Protein AF-A0AAJ2L548-F1 (afdb_monomer_lite)

Secondary structure (DSSP, 8-state):
-----------------------PPPS--TTS-HHHHHHHHSSSPSPPSS-BB-B-SS-EEEEE--SSS-PPPHHHHHHHHHHHHHHHHHHHTSHHHHS-BTEEEEEEEEEEEEEPTT--EEEEEEEEEEEEE--TT-TT-EEETTEEE-SS---EEEEEEESTHHHHHHS-EEEEEEETTEEEEEETTEEEEEE-SSPPP--TTSTTS--HHHHHHHHTT--TTTSTT--S---EEEEEE--HHHHHHHHTT-S-TTSHHHHHHHHHHHS-HHHHHHHHHT--

Foldseek 3Di:
DDDDDDDDPPPPPPPPDPPPPQQFFQDDDPQALPLLCVQQVPDQPDADPAFQAAEDPAAAEAEDFDPDPPGDDPQLSVLLRVLLVLVVVNLCSGSLNVRQGQKYKHWHKYWYFDQAPVRDTDIKIKIKIFIFGDDPPDPQWDDDPSHIDRPPGGGKMKIKMFLCLCCLAPFPKDFPQDDLQFTWIDGQLKTKTKHWQDYDDADPPDPCSDNSNVVSVLSSLAPLRRDPPDDDTRIMMIIIDDPNVQSVCSSVSNHDCSGRSNSSSNSVSRGNVVVSSVVSSVRD

Structure (mmCIF, N/CA/C/O backbone):
data_AF-A0AAJ2L548-F1
#
_entry.id   AF-A0AAJ2L548-F1
#
loop_
_atom_site.group_PDB
_atom_site.id
_atom_site.type_symbol
_atom_site.label_atom_id
_atom_site.label_alt_id
_atom_site.label_comp_id
_atom_site.label_asym_id
_atom_site.label_entity_id
_atom_site.label_seq_id
_atom_site.pdbx_PDB_ins_code
_atom_site.Cartn_x
_atom_site.Cartn_y
_atom_site.Cartn_z
_atom_site.occupancy
_atom_site.B_iso_or_equiv
_atom_site.auth_seq_id
_atom_site.auth_comp_id
_atom_site.auth_asym_id
_atom_site.auth_atom_id
_atom_site.pdbx_PDB_model_num
ATOM 1 N N . MET A 1 1 ? -24.433 -65.122 -19.887 1.00 34.00 1 MET A N 1
ATOM 2 C CA . MET A 1 1 ? -23.065 -64.654 -19.545 1.00 34.00 1 MET A CA 1
ATOM 3 C C . MET A 1 1 ? -22.713 -63.525 -20.496 1.00 34.00 1 MET A C 1
ATOM 5 O O . MET A 1 1 ? -22.959 -63.714 -21.671 1.00 34.00 1 MET A O 1
ATOM 9 N N . LYS A 1 2 ? -22.145 -62.374 -20.151 1.00 35.31 2 LYS A N 1
ATOM 10 C CA . LYS A 1 2 ? -21.770 -61.663 -18.917 1.00 35.31 2 LYS A CA 1
ATOM 11 C C . LYS A 1 2 ? -21.484 -60.213 -19.406 1.00 35.31 2 LYS A C 1
ATOM 13 O O . LYS A 1 2 ? -21.071 -60.053 -20.549 1.00 35.31 2 LYS A O 1
ATOM 18 N N . TYR A 1 3 ? -21.735 -59.212 -18.560 1.00 33.06 3 TYR A N 1
ATOM 19 C CA . TYR A 1 3 ? -21.373 -57.777 -18.643 1.00 33.06 3 TYR A CA 1
ATOM 20 C C . TYR A 1 3 ? -20.077 -57.460 -19.430 1.00 33.06 3 TYR A C 1
ATOM 22 O O . TYR A 1 3 ? -19.150 -58.260 -19.420 1.00 33.06 3 TYR A O 1
ATOM 30 N N . SER A 1 4 ? -19.905 -56.307 -20.091 1.00 36.34 4 SER A N 1
ATOM 31 C CA . SER A 1 4 ? -19.884 -54.941 -19.524 1.00 36.34 4 SER A CA 1
ATOM 32 C C . SER A 1 4 ? -19.772 -53.937 -20.701 1.00 36.34 4 SER A C 1
ATOM 34 O O . SER A 1 4 ? -18.934 -54.148 -21.570 1.00 36.34 4 SER A O 1
ATOM 36 N N . LEU A 1 5 ? -20.602 -52.908 -20.932 1.00 41.03 5 LEU A N 1
ATOM 37 C CA . LEU A 1 5 ? -21.084 -51.815 -20.071 1.00 41.03 5 LEU A CA 1
ATOM 38 C C . LEU A 1 5 ? -19.979 -50.965 -19.415 1.00 41.03 5 LEU A C 1
ATOM 40 O O . LEU A 1 5 ? -20.150 -50.516 -18.296 1.00 41.03 5 LEU A O 1
ATOM 44 N N . LEU A 1 6 ? -18.859 -50.700 -20.100 1.00 37.12 6 LEU A N 1
ATOM 45 C CA . LEU A 1 6 ? -17.920 -49.636 -19.698 1.00 37.12 6 LEU A CA 1
ATOM 46 C C . LEU A 1 6 ? -16.957 -49.280 -20.846 1.00 37.12 6 LEU A C 1
ATOM 48 O O . LEU A 1 6 ? -15.816 -49.728 -20.899 1.00 37.12 6 LEU A O 1
ATOM 52 N N . LYS A 1 7 ? -17.406 -48.441 -21.784 1.00 37.31 7 LYS A N 1
ATOM 53 C CA . LYS A 1 7 ? -16.493 -47.599 -22.570 1.00 37.31 7 LYS A CA 1
ATOM 54 C C . LYS A 1 7 ? -16.847 -46.146 -22.299 1.00 37.31 7 L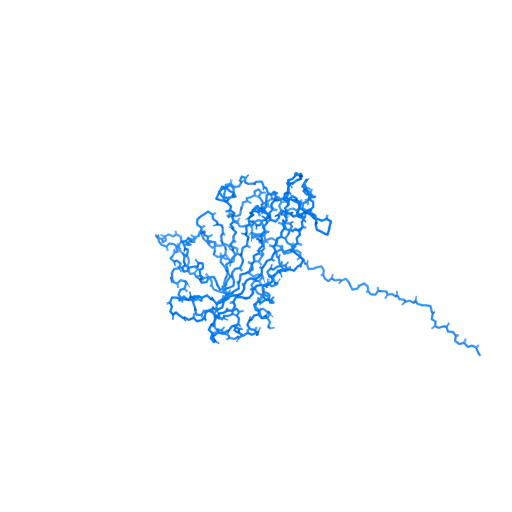YS A C 1
ATOM 56 O O . LYS A 1 7 ? -17.800 -45.608 -22.847 1.00 37.31 7 LYS A O 1
ATOM 61 N N . LEU A 1 8 ? -16.078 -45.612 -21.351 1.00 37.03 8 LEU A N 1
ATOM 62 C CA . LEU A 1 8 ? -15.873 -44.220 -20.976 1.00 37.03 8 LEU A CA 1
ATOM 63 C C . LEU A 1 8 ? -16.357 -43.218 -22.036 1.00 37.03 8 LEU A C 1
ATOM 65 O O . LEU A 1 8 ? -15.607 -42.830 -22.927 1.00 37.03 8 LEU A O 1
ATOM 69 N N . ALA A 1 9 ? -17.570 -42.711 -21.852 1.00 36.72 9 ALA A N 1
ATOM 70 C CA . ALA A 1 9 ? -17.876 -41.331 -22.187 1.00 36.72 9 ALA A CA 1
ATOM 71 C C . ALA A 1 9 ? -17.545 -40.484 -20.948 1.00 36.72 9 ALA A C 1
ATOM 73 O O . ALA A 1 9 ? -18.433 -40.001 -20.252 1.00 36.72 9 ALA A O 1
ATOM 74 N N . MET A 1 10 ? -16.253 -40.345 -20.626 1.00 34.72 10 MET A N 1
ATOM 75 C CA . MET A 1 10 ? -15.808 -39.228 -19.792 1.00 34.72 10 MET A CA 1
ATOM 76 C C . MET A 1 10 ? -15.811 -37.986 -20.682 1.00 34.72 10 MET A C 1
ATOM 78 O O . MET A 1 10 ? -14.777 -37.560 -21.191 1.00 34.72 10 MET A O 1
ATOM 82 N N . LEU A 1 11 ? -17.006 -37.428 -20.898 1.00 36.84 11 LEU A N 1
ATOM 83 C CA . LEU A 1 11 ? -17.135 -36.011 -21.203 1.00 36.84 11 LEU A CA 1
ATOM 84 C C . LEU A 1 11 ? -16.616 -35.284 -19.962 1.00 36.84 11 LEU A C 1
ATOM 86 O O . LEU A 1 11 ? -17.319 -35.140 -18.962 1.00 36.84 11 LEU A O 1
ATOM 90 N N . GLY A 1 12 ? -15.341 -34.907 -20.006 1.00 33.44 12 GLY A N 1
ATOM 91 C CA . GLY A 1 12 ? -14.780 -33.972 -19.054 1.00 33.44 12 GLY A CA 1
ATOM 92 C C . GLY A 1 12 ? -15.595 -32.693 -19.137 1.00 33.44 12 GLY A C 1
ATOM 93 O O . GLY A 1 12 ? -15.522 -31.973 -20.133 1.00 33.44 12 GLY A O 1
ATOM 94 N N . LEU A 1 13 ? -16.381 -32.420 -18.094 1.00 33.28 13 LEU A N 1
ATOM 95 C CA . LEU A 1 13 ? -16.747 -31.057 -17.762 1.00 33.28 13 LEU A CA 1
ATOM 96 C C . LEU A 1 13 ? -15.430 -30.305 -17.578 1.00 33.28 13 LEU A C 1
ATOM 98 O O . LEU A 1 13 ? -14.808 -30.357 -16.517 1.00 33.28 13 LEU A O 1
ATOM 102 N N . PHE A 1 14 ? -14.992 -29.613 -18.626 1.00 34.78 14 PHE A N 1
ATOM 103 C CA . PHE A 1 14 ? -14.146 -28.454 -18.450 1.00 34.78 14 PHE A CA 1
ATOM 104 C C . PHE A 1 14 ? -14.981 -27.470 -17.637 1.00 34.78 14 PHE A C 1
ATOM 106 O O . PHE A 1 14 ? -15.810 -26.738 -18.172 1.00 34.78 14 PHE A O 1
ATOM 113 N N . MET A 1 15 ? -14.798 -27.511 -16.317 1.00 30.97 15 MET A N 1
ATOM 114 C CA . MET A 1 15 ? -15.024 -26.364 -15.455 1.00 30.97 15 MET A CA 1
ATOM 115 C C . MET A 1 15 ? -14.157 -25.251 -16.040 1.00 30.97 15 MET A C 1
ATOM 117 O O . MET A 1 15 ? -12.970 -25.147 -15.736 1.00 30.97 15 MET A O 1
ATOM 121 N N . THR A 1 16 ? -14.718 -24.470 -16.959 1.00 33.12 16 THR A N 1
ATOM 122 C CA . THR A 1 16 ? -14.165 -23.172 -17.306 1.00 33.12 16 THR A CA 1
ATOM 123 C C . THR A 1 16 ? -14.195 -22.395 -16.005 1.00 33.12 16 THR A C 1
ATOM 125 O O . THR A 1 16 ? -15.266 -22.006 -15.535 1.00 33.12 16 THR A O 1
ATOM 128 N N . THR A 1 17 ? -13.034 -22.246 -15.372 1.00 31.83 17 THR A N 1
ATOM 129 C CA . THR A 1 17 ? -12.861 -21.240 -14.335 1.00 31.83 17 THR A CA 1
ATOM 130 C C . THR A 1 17 ? -13.448 -19.948 -14.895 1.00 31.83 17 THR A C 1
ATOM 132 O O . THR A 1 17 ? -13.132 -19.603 -16.041 1.00 31.83 17 THR A O 1
ATOM 135 N N . PRO A 1 18 ? -14.353 -19.259 -14.177 1.00 31.22 18 PRO A N 1
ATOM 136 C CA . PRO A 1 18 ? -14.790 -17.956 -14.633 1.00 31.22 18 PRO A CA 1
ATOM 137 C C . PRO A 1 18 ? -13.520 -17.132 -14.810 1.00 31.22 18 PRO A C 1
ATOM 139 O O . PRO A 1 18 ? -12.737 -16.980 -13.870 1.00 31.22 18 PRO A O 1
ATOM 142 N N . ALA A 1 19 ? -13.267 -16.694 -16.043 1.00 30.08 19 ALA A N 1
ATOM 143 C CA . ALA A 1 19 ? -12.235 -15.721 -16.315 1.00 30.08 19 ALA A CA 1
ATOM 144 C C . ALA A 1 19 ? -12.623 -14.497 -15.493 1.00 30.08 19 ALA A C 1
ATOM 146 O O . ALA A 1 19 ? -13.551 -13.777 -15.854 1.00 30.08 19 ALA A O 1
ATOM 147 N N . ILE A 1 20 ? -11.987 -14.329 -14.332 1.00 33.66 20 ILE A N 1
ATOM 148 C CA . ILE A 1 20 ? -12.119 -13.113 -13.547 1.00 33.66 20 ILE A CA 1
ATOM 149 C C . ILE A 1 20 ? -11.617 -12.023 -14.493 1.00 33.66 20 ILE A C 1
ATOM 151 O O . ILE A 1 20 ? -10.443 -12.088 -14.888 1.00 33.66 20 ILE A O 1
ATOM 155 N N . PRO A 1 21 ? -12.484 -11.100 -14.949 1.00 32.47 21 PRO A N 1
ATOM 156 C CA . PRO A 1 21 ? -12.042 -10.041 -15.833 1.00 32.47 21 PRO A CA 1
ATOM 157 C C . PRO A 1 21 ? -10.873 -9.336 -15.148 1.00 32.47 21 PRO A C 1
ATOM 159 O O . PRO A 1 21 ? -10.891 -9.128 -13.931 1.00 32.47 21 PRO A O 1
ATOM 162 N N . ALA A 1 22 ? -9.825 -9.023 -15.914 1.00 36.81 22 ALA A N 1
ATOM 163 C CA . ALA A 1 22 ? -8.818 -8.088 -15.436 1.00 36.81 22 ALA A CA 1
ATOM 164 C C . ALA A 1 22 ? -9.568 -6.868 -14.890 1.00 36.81 22 ALA A C 1
ATOM 166 O O . ALA A 1 22 ? -10.523 -6.425 -15.534 1.00 36.81 22 ALA A O 1
ATOM 167 N N . ALA A 1 23 ? -9.193 -6.395 -13.698 1.00 38.88 23 ALA A N 1
ATOM 168 C CA . ALA A 1 23 ? -9.767 -5.177 -13.145 1.00 38.88 23 ALA A CA 1
ATOM 169 C C . ALA A 1 23 ? -9.718 -4.115 -14.251 1.00 38.88 23 ALA A C 1
ATOM 171 O O . ALA A 1 23 ? -8.641 -3.819 -14.772 1.00 38.88 23 ALA A O 1
ATOM 172 N N . LEU A 1 24 ? -10.892 -3.664 -14.700 1.00 38.19 24 LEU A N 1
ATOM 173 C CA . LEU A 1 24 ? -10.996 -2.583 -15.669 1.00 38.19 24 LEU A CA 1
ATOM 174 C C . LEU A 1 24 ? -10.229 -1.408 -15.066 1.00 38.19 24 LEU A C 1
ATOM 176 O O . LEU A 1 24 ? -10.519 -1.015 -13.938 1.00 38.19 24 LEU A O 1
ATOM 180 N N . ALA A 1 25 ? -9.218 -0.911 -15.782 1.00 40.72 25 ALA A N 1
ATOM 181 C CA . ALA A 1 25 ? -8.466 0.256 -15.348 1.00 40.72 25 ALA A CA 1
ATOM 182 C C . ALA A 1 25 ? -9.460 1.377 -15.015 1.00 40.72 25 ALA A C 1
ATOM 184 O O . ALA A 1 25 ? -10.364 1.655 -15.812 1.00 40.72 25 ALA A O 1
ATOM 185 N N . ALA A 1 26 ? -9.315 1.979 -13.834 1.00 47.56 26 ALA A N 1
ATOM 186 C CA . ALA A 1 26 ? -10.154 3.092 -13.415 1.00 47.56 26 ALA A CA 1
ATOM 187 C C . ALA A 1 26 ? -10.160 4.191 -14.505 1.00 47.56 26 ALA A C 1
ATOM 189 O O . ALA A 1 26 ? -9.119 4.433 -15.131 1.00 47.56 26 ALA A O 1
ATOM 190 N N . PRO A 1 27 ? -11.303 4.852 -14.779 1.00 47.00 27 PRO A N 1
ATOM 191 C CA . PRO A 1 27 ? -11.349 5.955 -15.733 1.00 47.00 27 PRO A CA 1
ATOM 192 C C . PRO A 1 27 ? -10.307 7.027 -15.369 1.00 47.00 27 PRO A C 1
ATOM 194 O O . PRO A 1 27 ? -10.140 7.363 -14.199 1.00 47.00 27 PRO A O 1
ATOM 197 N N . GLY A 1 28 ? -9.595 7.515 -16.393 1.00 57.66 28 GLY A N 1
ATOM 198 C CA . GLY A 1 28 ? -8.288 8.174 -16.295 1.00 57.66 28 GLY A CA 1
ATOM 199 C C . GLY A 1 28 ? -8.108 9.142 -15.123 1.00 57.66 28 GLY A C 1
ATOM 200 O O . GLY A 1 28 ? -8.707 10.218 -15.087 1.00 57.66 28 GLY A O 1
ATOM 201 N N . ASP A 1 29 ? -7.218 8.772 -14.201 1.00 68.06 29 ASP A N 1
ATOM 202 C CA . ASP A 1 29 ? -6.691 9.675 -13.183 1.00 68.06 29 ASP A CA 1
ATOM 203 C C . ASP A 1 29 ? -5.800 10.731 -13.859 1.00 68.06 29 ASP A C 1
ATOM 205 O O . ASP A 1 29 ? -4.809 10.412 -14.517 1.00 68.06 29 ASP A O 1
ATOM 209 N N . SER A 1 30 ? -6.161 12.006 -13.707 1.00 68.50 30 SER A N 1
ATOM 210 C CA . SER A 1 30 ? -5.446 13.142 -14.301 1.00 68.50 30 SER A CA 1
ATOM 211 C C . SER A 1 30 ? -4.030 13.314 -13.749 1.00 68.50 30 SER A C 1
ATOM 213 O O . SER A 1 30 ? -3.200 13.968 -14.383 1.00 68.50 30 SER A O 1
ATOM 215 N N . ARG A 1 31 ? -3.751 12.717 -12.582 1.00 76.75 31 ARG A N 1
ATOM 216 C CA . ARG A 1 31 ? -2.440 12.711 -11.927 1.00 76.75 31 ARG A CA 1
ATOM 217 C C . ARG A 1 31 ? -1.625 11.458 -12.243 1.00 76.75 31 ARG A C 1
ATOM 219 O O . ARG A 1 31 ? -0.441 11.417 -11.895 1.00 76.75 31 ARG A O 1
ATOM 226 N N . ALA A 1 32 ? -2.217 10.455 -12.895 1.00 82.94 32 ALA A N 1
ATOM 227 C CA . ALA A 1 32 ? -1.470 9.292 -13.345 1.00 82.94 32 ALA A CA 1
ATOM 228 C C . ALA A 1 32 ? -0.508 9.690 -14.484 1.00 82.94 32 ALA A C 1
ATOM 230 O O . ALA A 1 32 ? -0.914 10.405 -15.407 1.00 82.94 32 ALA A O 1
ATOM 231 N N . PRO A 1 33 ? 0.761 9.234 -14.466 1.00 86.12 33 PRO A N 1
ATOM 232 C CA . PRO A 1 33 ? 1.701 9.537 -15.542 1.00 86.12 33 PRO A CA 1
ATOM 233 C C . PRO A 1 33 ? 1.200 8.957 -16.875 1.00 86.12 33 PRO A C 1
ATOM 235 O O . PRO A 1 33 ? 0.963 7.750 -16.985 1.00 86.12 33 PRO A O 1
ATOM 238 N N . LYS A 1 34 ? 0.990 9.810 -17.884 1.00 86.19 34 LYS A N 1
ATOM 239 C CA . LYS A 1 34 ? 0.286 9.444 -19.125 1.00 86.19 34 LYS A CA 1
ATOM 240 C C . LYS A 1 34 ? 1.029 8.370 -19.904 1.00 86.19 34 LYS A C 1
ATOM 242 O O . LYS A 1 34 ? 0.439 7.337 -20.211 1.00 86.19 34 LYS A O 1
ATOM 247 N N . LYS A 1 35 ? 2.330 8.559 -20.143 1.00 87.25 35 LYS A N 1
ATOM 248 C CA . LYS A 1 35 ? 3.188 7.587 -20.838 1.00 87.25 35 LYS A CA 1
ATOM 249 C C . LYS A 1 35 ? 3.179 6.230 -20.140 1.00 87.25 35 LYS A C 1
ATOM 251 O O . LYS A 1 35 ? 3.228 5.183 -20.787 1.00 87.25 35 LYS A O 1
ATOM 256 N N . LEU A 1 36 ? 3.133 6.243 -18.808 1.00 87.19 36 LEU A N 1
ATOM 257 C CA . LEU A 1 36 ? 3.043 5.023 -18.020 1.00 87.19 36 LEU A CA 1
ATOM 258 C C . LEU A 1 36 ? 1.698 4.324 -18.233 1.00 87.19 36 LEU A C 1
ATOM 260 O O . LEU A 1 36 ? 1.680 3.121 -18.487 1.00 87.19 36 LEU A O 1
ATOM 264 N N . MET A 1 37 ? 0.590 5.063 -18.154 1.00 86.94 37 MET A N 1
ATOM 265 C CA . MET A 1 37 ? -0.741 4.493 -18.360 1.00 86.94 37 MET A CA 1
ATOM 266 C C . MET A 1 37 ? -0.896 3.961 -19.783 1.00 86.94 37 MET A C 1
ATOM 268 O O . MET A 1 37 ? -1.342 2.835 -19.955 1.00 86.94 37 MET A O 1
ATOM 272 N N . GLU A 1 38 ? -0.444 4.694 -20.799 1.00 86.19 38 GLU A N 1
ATOM 273 C CA . GLU A 1 38 ? -0.470 4.256 -22.200 1.00 86.19 38 GLU A CA 1
ATOM 274 C C . GLU A 1 38 ? 0.293 2.941 -22.417 1.00 86.19 38 GLU A C 1
ATOM 276 O O . GLU A 1 38 ? -0.196 2.052 -23.117 1.00 86.19 38 GLU A O 1
ATOM 281 N N . ARG A 1 39 ? 1.461 2.773 -21.777 1.00 85.44 39 ARG A N 1
ATOM 282 C CA . ARG A 1 39 ? 2.253 1.535 -21.878 1.00 85.44 39 ARG A CA 1
ATOM 283 C C . ARG A 1 39 ? 1.496 0.313 -21.363 1.00 85.44 39 ARG A C 1
ATOM 285 O O . ARG A 1 39 ? 1.632 -0.762 -21.947 1.00 85.44 39 ARG A O 1
ATOM 292 N N . TRP A 1 40 ? 0.767 0.463 -20.259 1.00 84.31 40 TRP A N 1
ATOM 293 C CA . TRP A 1 40 ? 0.170 -0.659 -19.530 1.00 84.31 40 TRP A CA 1
ATOM 294 C C . TRP A 1 40 ? -1.339 -0.825 -19.769 1.00 84.31 40 TRP A C 1
ATOM 296 O O . TRP A 1 40 ? -1.879 -1.883 -19.457 1.00 84.31 40 TRP A O 1
ATOM 306 N N . ALA A 1 41 ? -2.016 0.170 -20.353 1.00 75.06 41 ALA A N 1
ATOM 307 C CA . ALA A 1 41 ? -3.444 0.125 -20.682 1.00 75.06 41 ALA A CA 1
ATOM 308 C C . ALA A 1 41 ? -3.758 -0.768 -21.897 1.00 75.06 41 ALA A C 1
ATOM 310 O O . ALA A 1 41 ? -4.840 -1.351 -21.973 1.00 75.06 41 ALA A O 1
ATOM 311 N N . ILE A 1 42 ? -2.825 -0.905 -22.846 1.00 63.75 42 ILE A N 1
ATOM 312 C CA . ILE A 1 42 ? -2.987 -1.731 -24.052 1.00 63.75 42 ILE A CA 1
ATOM 313 C C . ILE A 1 42 ? -2.684 -3.202 -23.705 1.00 63.75 42 ILE A C 1
ATOM 315 O O . ILE A 1 42 ? -1.648 -3.748 -24.074 1.00 63.75 42 ILE A O 1
ATOM 319 N N . GLY A 1 43 ? -3.578 -3.853 -22.955 1.00 61.34 43 GLY A N 1
ATOM 320 C CA . GLY A 1 43 ? -3.463 -5.277 -22.606 1.00 61.34 43 GLY A CA 1
ATOM 321 C C . GLY A 1 43 ? -2.149 -5.656 -21.901 1.00 61.34 43 GLY A C 1
ATOM 322 O O . GLY A 1 43 ? -1.517 -4.838 -21.244 1.00 61.34 43 GLY A O 1
ATOM 323 N N . THR A 1 44 ? -1.742 -6.929 -21.992 1.00 56.75 44 THR A N 1
ATOM 324 C CA . THR A 1 44 ? -0.396 -7.354 -21.567 1.00 56.75 44 THR A CA 1
ATOM 325 C C . THR A 1 44 ? 0.588 -6.956 -22.668 1.00 56.75 44 THR A C 1
ATOM 327 O O . THR A 1 44 ? 0.560 -7.591 -23.725 1.00 56.75 44 THR A O 1
ATOM 330 N N . PRO A 1 45 ? 1.432 -5.921 -22.484 1.00 61.25 45 PRO A N 1
ATOM 331 C CA . PRO A 1 45 ? 2.446 -5.612 -23.478 1.00 61.25 45 PRO A CA 1
ATOM 332 C C . PRO A 1 45 ? 3.349 -6.829 -23.704 1.00 61.25 45 PRO A C 1
ATOM 334 O O . PRO A 1 45 ? 3.548 -7.648 -22.805 1.00 61.25 45 PRO A O 1
ATOM 337 N N . GLY A 1 46 ? 3.893 -6.951 -24.920 1.00 63.06 46 GLY A N 1
ATOM 338 C CA . GLY A 1 46 ? 4.869 -7.995 -25.234 1.00 63.06 46 GLY A CA 1
ATOM 339 C C . GLY A 1 46 ? 6.035 -7.995 -24.234 1.00 63.06 46 GLY A C 1
ATOM 340 O O . GLY A 1 46 ? 6.339 -6.939 -23.663 1.00 63.06 46 GLY A O 1
ATOM 341 N N . PRO A 1 47 ? 6.673 -9.157 -24.009 1.00 65.12 47 PRO A N 1
ATOM 342 C CA . PRO A 1 47 ? 7.589 -9.331 -22.898 1.00 65.12 47 PRO A CA 1
ATOM 343 C C . PRO A 1 47 ? 8.744 -8.331 -22.933 1.00 65.12 47 PRO A C 1
ATOM 345 O O . PRO A 1 47 ? 9.324 -8.082 -23.991 1.00 65.12 47 PRO A O 1
ATOM 348 N N . GLY A 1 48 ? 9.083 -7.764 -21.772 1.00 68.44 48 GLY A N 1
ATOM 349 C CA . GLY A 1 48 ? 10.202 -6.823 -21.652 1.00 68.44 48 GLY A CA 1
ATOM 350 C C . GLY A 1 48 ? 11.542 -7.447 -22.079 1.00 68.44 48 GLY A C 1
ATOM 351 O O . GLY A 1 48 ? 11.707 -8.663 -22.077 1.00 68.44 48 GLY A O 1
ATOM 352 N N . ALA A 1 49 ? 12.546 -6.633 -22.414 1.00 76.88 49 ALA A N 1
ATOM 353 C CA . ALA A 1 49 ? 13.856 -7.143 -22.853 1.00 76.88 49 ALA A CA 1
ATOM 354 C C . ALA A 1 49 ? 14.722 -7.733 -21.713 1.00 76.88 49 ALA A C 1
ATOM 356 O O . ALA A 1 49 ? 15.758 -8.337 -21.976 1.00 76.88 49 ALA A O 1
ATOM 357 N N . GLY A 1 50 ? 14.325 -7.547 -20.450 1.00 84.44 50 GLY A N 1
ATOM 358 C CA . GLY A 1 50 ? 15.103 -7.971 -19.283 1.00 84.44 50 GLY A CA 1
ATOM 359 C C . GLY A 1 50 ? 15.012 -9.466 -18.952 1.00 84.44 50 GLY A C 1
ATOM 360 O O . GLY A 1 50 ? 14.162 -10.201 -19.467 1.00 84.44 50 GLY A O 1
ATOM 361 N N . LEU A 1 51 ? 15.876 -9.899 -18.026 1.00 88.56 51 LEU A N 1
ATOM 362 C CA . LEU A 1 51 ? 15.860 -11.248 -17.451 1.00 88.56 51 LEU A CA 1
ATOM 363 C C . LEU A 1 51 ? 14.494 -11.570 -16.820 1.00 88.56 51 LEU A C 1
ATOM 365 O O . LEU A 1 51 ? 13.865 -10.673 -16.259 1.00 88.56 51 LEU A O 1
ATOM 369 N N . PRO A 1 52 ? 14.016 -12.825 -16.860 1.00 90.81 52 PRO A N 1
ATOM 370 C CA . PRO A 1 52 ? 12.755 -13.200 -16.228 1.00 90.81 52 PRO A CA 1
ATOM 371 C C . PRO A 1 52 ? 12.872 -13.082 -14.705 1.00 90.81 52 PRO A C 1
ATOM 373 O O . PRO A 1 52 ? 13.463 -13.940 -14.050 1.00 90.81 52 PRO A O 1
ATOM 376 N N . GLY A 1 53 ? 12.323 -12.014 -14.133 1.00 91.50 53 GLY A N 1
ATOM 377 C CA . GLY A 1 53 ? 12.429 -11.750 -12.709 1.00 91.50 53 GLY A CA 1
ATOM 378 C C . GLY A 1 53 ? 11.546 -12.666 -11.869 1.00 91.50 53 GLY A C 1
ATOM 379 O O . GLY A 1 53 ? 10.501 -13.162 -12.307 1.00 91.50 53 GLY A O 1
ATOM 380 N N . TRP A 1 54 ? 11.998 -12.941 -10.653 1.00 93.00 54 TRP A N 1
ATOM 381 C CA . TRP A 1 54 ? 11.270 -13.727 -9.667 1.00 93.00 54 TRP A CA 1
ATOM 382 C C . TRP A 1 54 ? 10.133 -12.903 -9.056 1.00 93.00 54 TRP A C 1
ATOM 384 O O . TRP A 1 54 ? 10.251 -11.689 -8.924 1.00 93.00 54 TRP A O 1
ATOM 394 N N . TYR A 1 55 ? 9.037 -13.547 -8.664 1.00 91.44 55 TYR A N 1
ATOM 395 C CA . TYR A 1 55 ? 7.973 -12.895 -7.907 1.00 91.44 55 TYR A CA 1
ATOM 396 C C . TYR A 1 55 ? 7.449 -13.807 -6.796 1.00 91.44 55 TYR A C 1
ATOM 398 O O . TYR A 1 55 ? 7.379 -15.029 -6.969 1.00 91.44 55 TYR A O 1
ATOM 406 N N . SER A 1 56 ? 7.044 -13.216 -5.672 1.00 91.00 56 SER A N 1
ATOM 407 C CA . SER A 1 56 ? 6.345 -13.926 -4.598 1.00 91.00 56 SER A CA 1
ATOM 408 C C . SER A 1 56 ? 5.052 -14.561 -5.115 1.00 91.00 56 SER A C 1
ATOM 410 O O . SER A 1 56 ? 4.197 -13.874 -5.666 1.00 91.00 56 SER A O 1
ATOM 412 N N . LYS A 1 57 ? 4.884 -15.875 -4.911 1.00 90.88 57 LYS A N 1
ATOM 413 C CA . LYS A 1 57 ? 3.614 -16.584 -5.186 1.00 90.88 57 LYS A CA 1
ATOM 414 C C . LYS A 1 57 ? 2.572 -16.347 -4.094 1.00 90.88 57 LYS A C 1
ATOM 416 O O . LYS A 1 57 ? 1.380 -16.388 -4.363 1.00 90.88 57 LYS A O 1
ATOM 421 N N . VAL A 1 58 ? 3.051 -16.128 -2.875 1.00 93.75 58 VAL A N 1
ATOM 422 C CA . VAL A 1 58 ? 2.291 -15.718 -1.697 1.00 93.75 58 VAL A CA 1
ATOM 423 C C . VAL A 1 58 ? 3.150 -14.724 -0.909 1.00 93.75 58 VAL A C 1
ATOM 425 O O . VAL A 1 58 ? 4.379 -14.823 -0.990 1.00 93.75 58 VAL A O 1
ATOM 428 N N . PRO A 1 59 ? 2.555 -13.775 -0.173 1.00 96.19 59 PRO A N 1
ATOM 429 C CA . PRO A 1 59 ? 3.310 -12.867 0.681 1.00 96.19 59 PRO A CA 1
ATOM 430 C C . PRO A 1 59 ? 3.918 -13.582 1.890 1.00 96.19 59 PRO A C 1
ATOM 432 O O . PRO A 1 59 ? 3.265 -14.435 2.498 1.00 96.19 59 PRO A O 1
ATOM 435 N N . ASP A 1 60 ? 5.122 -13.178 2.286 1.00 96.75 60 ASP A N 1
ATOM 436 C CA . ASP A 1 60 ? 5.701 -13.569 3.571 1.00 96.75 60 ASP A CA 1
ATOM 437 C C . ASP A 1 60 ? 4.997 -12.810 4.705 1.00 96.75 60 ASP A C 1
ATOM 439 O O . ASP A 1 60 ? 4.722 -11.615 4.594 1.00 96.75 60 ASP A O 1
ATOM 443 N N . ILE A 1 61 ? 4.653 -13.496 5.796 1.00 97.12 61 ILE A N 1
ATOM 444 C CA . ILE A 1 61 ? 3.840 -12.916 6.874 1.00 97.12 61 ILE A CA 1
ATOM 445 C C . ILE A 1 61 ? 4.692 -12.724 8.121 1.00 97.12 61 ILE A C 1
ATOM 447 O O . ILE A 1 61 ? 5.212 -13.682 8.692 1.00 97.12 61 ILE A O 1
ATOM 451 N N . HIS A 1 62 ? 4.737 -11.484 8.594 1.00 97.75 62 HIS A N 1
ATOM 452 C CA . HIS A 1 62 ? 5.489 -11.060 9.765 1.00 97.75 62 HIS A CA 1
ATOM 453 C C . HIS A 1 62 ? 4.527 -10.486 10.803 1.00 97.75 62 HIS A C 1
ATOM 455 O O . HIS A 1 62 ? 3.835 -9.496 10.554 1.00 97.75 62 HIS A O 1
ATOM 461 N N . VAL A 1 63 ? 4.475 -11.105 11.982 1.00 96.88 63 VAL A N 1
ATOM 462 C CA . VAL A 1 63 ? 3.632 -10.648 13.094 1.00 96.88 63 VAL A CA 1
ATOM 463 C C . VAL A 1 63 ? 4.517 -10.149 14.225 1.00 96.88 63 VAL A C 1
ATOM 465 O O . VAL A 1 63 ? 5.212 -10.922 14.883 1.00 96.88 63 VAL A O 1
ATOM 468 N N . HIS A 1 64 ? 4.440 -8.850 14.493 1.00 94.06 64 HIS A N 1
ATOM 469 C CA . HIS A 1 64 ? 5.195 -8.183 15.547 1.00 94.06 64 HIS A CA 1
ATOM 470 C C . HIS A 1 64 ? 4.332 -8.090 16.804 1.00 94.06 64 HIS A C 1
ATOM 472 O O . HIS A 1 64 ? 3.601 -7.120 17.017 1.00 94.06 64 HIS A O 1
ATOM 478 N N . GLN A 1 65 ? 4.386 -9.137 17.626 1.00 90.25 65 GLN A N 1
ATOM 479 C CA . GLN A 1 65 ? 3.667 -9.177 18.899 1.00 90.25 65 GLN A CA 1
ATOM 480 C C . GLN A 1 65 ? 4.297 -8.200 19.909 1.00 90.25 65 GLN A C 1
ATOM 482 O O . GLN A 1 65 ? 5.522 -8.201 20.073 1.00 90.25 65 GLN A O 1
ATOM 487 N N . PRO A 1 66 ? 3.498 -7.387 20.625 1.00 85.25 66 PRO A N 1
ATOM 488 C CA . PRO A 1 66 ? 4.016 -6.596 21.731 1.00 85.25 66 PRO A CA 1
ATOM 489 C C . PRO A 1 66 ? 4.555 -7.519 22.832 1.00 85.25 66 PRO A C 1
ATOM 491 O O . PRO A 1 66 ? 4.053 -8.620 23.052 1.00 85.25 66 PRO A O 1
ATOM 494 N N . ARG A 1 67 ? 5.586 -7.054 23.548 1.00 80.94 67 ARG A N 1
ATOM 495 C CA . ARG A 1 67 ? 6.184 -7.787 24.681 1.00 80.94 67 ARG A CA 1
ATOM 496 C C . ARG A 1 67 ? 5.315 -7.771 25.948 1.00 80.94 67 ARG A C 1
ATOM 498 O O . ARG A 1 67 ? 5.681 -8.402 26.930 1.00 80.94 67 ARG A O 1
ATOM 505 N N . THR A 1 68 ? 4.209 -7.031 25.931 1.00 77.44 68 THR A N 1
ATOM 506 C CA . THR A 1 68 ? 3.250 -6.891 27.035 1.00 77.44 68 THR A CA 1
ATOM 507 C C . THR A 1 68 ? 2.097 -7.895 26.904 1.00 77.44 68 THR A C 1
ATOM 509 O O . THR A 1 68 ? 1.950 -8.556 25.874 1.00 77.44 68 THR A O 1
ATOM 512 N N . ASP A 1 69 ? 1.236 -7.981 27.922 1.00 67.81 69 ASP A N 1
ATOM 513 C CA . ASP A 1 69 ? 0.081 -8.897 27.935 1.00 67.81 69 ASP A CA 1
ATOM 514 C C . ASP A 1 69 ? -0.996 -8.558 26.884 1.00 67.81 69 ASP A C 1
ATOM 516 O O . ASP A 1 69 ? -1.856 -9.379 26.571 1.00 67.81 69 ASP A O 1
ATOM 520 N N . ALA A 1 70 ? -0.923 -7.378 26.260 1.00 81.44 70 ALA A N 1
ATOM 521 C CA . ALA A 1 70 ? -1.848 -6.909 25.227 1.00 81.44 70 ALA A CA 1
ATOM 522 C C . ALA A 1 70 ? -1.536 -7.482 23.825 1.00 81.44 70 ALA A C 1
ATOM 524 O O . ALA A 1 70 ? -1.485 -6.747 22.830 1.00 81.44 70 ALA A O 1
ATOM 525 N N . ARG A 1 71 ? -1.304 -8.799 23.745 1.00 90.44 71 ARG A N 1
ATOM 526 C CA . ARG A 1 71 ? -1.004 -9.512 22.492 1.00 90.44 71 ARG A CA 1
ATOM 527 C C . ARG A 1 71 ? -2.106 -9.330 21.454 1.00 90.44 71 ARG A C 1
ATOM 529 O O . ARG A 1 71 ? -3.268 -9.112 21.784 1.00 90.44 71 ARG A O 1
ATOM 536 N N . ILE A 1 72 ? -1.738 -9.458 20.183 1.00 94.38 72 ILE A N 1
ATOM 537 C CA . ILE A 1 72 ? -2.694 -9.498 19.080 1.00 94.38 72 ILE A CA 1
ATOM 538 C C . ILE A 1 72 ? -3.407 -10.854 19.075 1.00 94.38 72 ILE A C 1
ATOM 540 O O . ILE A 1 72 ? -2.724 -11.872 18.908 1.00 94.38 72 ILE A O 1
ATOM 544 N N . PRO A 1 73 ? -4.744 -10.893 19.265 1.00 93.94 73 PRO A N 1
ATOM 545 C CA . PRO A 1 73 ? -5.530 -12.111 19.141 1.00 93.94 73 PRO A CA 1
ATOM 546 C C . PRO A 1 73 ? -5.322 -12.778 17.781 1.00 93.94 73 PRO A C 1
ATOM 548 O O . PRO A 1 73 ? -5.287 -12.117 16.745 1.00 93.94 73 PRO A O 1
ATOM 551 N N . VAL A 1 74 ? -5.252 -14.110 17.777 1.00 95.12 74 VAL A N 1
ATOM 552 C CA . VAL A 1 74 ? -5.045 -14.908 16.555 1.00 95.12 74 VAL A CA 1
ATOM 553 C C . VAL A 1 74 ? -6.134 -14.644 15.511 1.00 95.12 74 VAL A C 1
ATOM 555 O O . VAL A 1 74 ? -5.829 -14.580 14.325 1.00 95.12 74 VAL A O 1
ATOM 558 N N . ALA A 1 75 ? -7.378 -14.419 15.944 1.00 95.19 75 ALA A N 1
ATOM 559 C CA . ALA A 1 75 ? -8.483 -14.077 15.050 1.00 95.19 75 ALA A CA 1
ATOM 560 C C . ALA A 1 75 ? -8.279 -12.723 14.340 1.00 95.19 75 ALA A C 1
ATOM 562 O O . ALA A 1 75 ? -8.552 -12.622 13.147 1.00 95.19 75 ALA A O 1
ATOM 563 N N . GLU A 1 76 ? -7.744 -11.708 15.035 1.00 95.94 76 GLU A N 1
ATOM 564 C CA . GLU A 1 76 ? -7.417 -10.406 14.427 1.00 95.94 76 GLU A CA 1
ATOM 565 C C . GLU A 1 76 ? -6.294 -10.564 13.388 1.00 95.94 76 GLU A C 1
ATOM 567 O O . GLU A 1 76 ? -6.379 -10.015 12.290 1.00 95.94 76 GLU A O 1
ATOM 572 N N . ILE A 1 77 ? -5.261 -11.358 13.710 1.00 96.88 77 ILE A N 1
ATOM 573 C CA . ILE A 1 77 ? -4.141 -11.649 12.799 1.00 96.88 77 ILE A CA 1
ATOM 574 C C . ILE A 1 77 ? -4.648 -12.352 11.540 1.00 96.88 77 ILE A C 1
ATOM 576 O O . ILE A 1 77 ? -4.307 -11.946 10.428 1.00 96.88 77 ILE A O 1
ATOM 580 N N . ASP A 1 78 ? -5.444 -13.409 11.702 1.00 97.12 78 ASP A N 1
ATOM 581 C CA . ASP A 1 78 ? -5.944 -14.188 10.575 1.00 97.12 78 ASP A CA 1
ATOM 582 C C . ASP A 1 78 ? -6.860 -13.357 9.670 1.00 97.12 78 ASP A C 1
ATOM 584 O O . ASP A 1 78 ? -6.703 -13.386 8.448 1.00 97.12 78 ASP A O 1
ATOM 588 N N . LEU A 1 79 ? -7.755 -12.556 10.253 1.00 97.56 79 LEU A N 1
ATOM 589 C CA . LEU A 1 79 ? -8.630 -11.667 9.495 1.00 97.56 79 LEU A CA 1
ATOM 590 C C . LEU A 1 79 ? -7.828 -10.636 8.689 1.00 97.56 79 LEU A C 1
ATOM 592 O O . LEU A 1 79 ? -8.048 -10.487 7.486 1.00 97.56 79 LEU A O 1
ATOM 596 N N . LEU A 1 80 ? -6.858 -9.965 9.318 1.00 97.62 80 LEU A N 1
ATOM 597 C CA . LEU A 1 80 ? -5.990 -8.999 8.637 1.00 97.62 80 LEU A CA 1
ATOM 598 C C . LEU A 1 80 ? -5.162 -9.653 7.529 1.00 97.62 80 LEU A C 1
ATOM 600 O O . LEU A 1 80 ? -5.052 -9.090 6.441 1.00 97.62 80 LEU A O 1
ATOM 604 N N . ARG A 1 81 ? -4.631 -10.857 7.769 1.00 97.56 81 ARG A N 1
ATOM 605 C CA . ARG A 1 81 ? -3.922 -11.645 6.755 1.00 97.56 81 ARG A CA 1
ATOM 606 C C . ARG A 1 81 ? -4.818 -11.920 5.550 1.00 97.56 81 ARG A C 1
ATOM 608 O O . ARG A 1 81 ? -4.422 -11.632 4.425 1.00 97.56 81 ARG A O 1
ATOM 615 N N . ARG A 1 82 ? -6.023 -12.456 5.768 1.00 97.62 82 ARG A N 1
ATOM 616 C CA . ARG A 1 82 ? -6.963 -12.786 4.682 1.00 97.62 82 ARG A CA 1
ATOM 617 C C . ARG A 1 82 ? -7.401 -11.543 3.908 1.00 97.62 82 ARG A C 1
ATOM 619 O O . ARG A 1 82 ? -7.506 -11.594 2.688 1.00 97.62 82 ARG A O 1
ATOM 626 N N . ARG A 1 83 ? -7.576 -10.406 4.584 1.00 97.81 83 ARG A N 1
ATOM 627 C CA . ARG A 1 83 ? -7.864 -9.115 3.937 1.00 97.81 83 ARG A CA 1
ATOM 628 C C . ARG A 1 83 ? -6.680 -8.598 3.121 1.00 97.81 83 ARG A C 1
ATOM 630 O O . ARG A 1 83 ? -6.871 -8.169 1.990 1.00 97.81 83 ARG A O 1
ATOM 637 N N . ALA A 1 84 ? -5.457 -8.699 3.633 1.00 97.31 84 ALA A N 1
ATOM 638 C CA . ALA A 1 84 ? -4.254 -8.332 2.886 1.00 97.31 84 ALA A CA 1
ATOM 639 C C . ALA A 1 84 ? -4.015 -9.231 1.654 1.00 97.31 84 ALA A C 1
ATOM 641 O O . ALA A 1 84 ? -3.488 -8.757 0.651 1.00 97.31 84 ALA A O 1
ATOM 642 N N . MET A 1 85 ? -4.462 -10.493 1.673 1.00 97.00 85 MET A N 1
ATOM 643 C CA . MET A 1 85 ? -4.414 -11.357 0.484 1.00 97.00 85 MET A CA 1
ATOM 644 C C . MET A 1 85 ? -5.273 -10.834 -0.674 1.00 97.00 85 MET A C 1
ATOM 646 O O . MET A 1 85 ? -4.856 -10.943 -1.821 1.00 97.00 85 MET A O 1
ATOM 650 N N . VAL A 1 86 ? -6.410 -10.184 -0.397 1.00 98.12 86 VAL A N 1
ATOM 651 C CA . VAL A 1 86 ? -7.233 -9.548 -1.447 1.00 98.12 86 VAL A CA 1
ATOM 652 C C . VAL A 1 86 ? -6.438 -8.475 -2.198 1.00 98.12 86 VAL A C 1
ATOM 654 O O . VAL A 1 86 ? -6.561 -8.350 -3.416 1.00 98.12 86 VAL A O 1
ATOM 657 N N . VAL A 1 87 ? -5.597 -7.722 -1.481 1.00 97.50 87 VAL A N 1
ATOM 658 C CA . VAL A 1 87 ? -4.704 -6.713 -2.068 1.00 97.50 87 VAL A CA 1
ATOM 659 C C . VAL A 1 87 ? -3.646 -7.372 -2.950 1.00 97.50 87 VAL A C 1
ATOM 661 O O . VAL A 1 87 ? -3.434 -6.932 -4.080 1.00 97.50 87 VAL A O 1
ATOM 664 N N . PHE A 1 88 ? -3.003 -8.432 -2.451 1.00 97.06 88 PHE A N 1
ATOM 665 C CA . PHE A 1 88 ? -2.023 -9.199 -3.220 1.00 97.06 88 PHE A CA 1
ATOM 666 C C . PHE A 1 88 ? -2.626 -9.703 -4.535 1.00 97.06 88 PHE A C 1
ATOM 668 O O . PHE A 1 88 ? -2.081 -9.424 -5.602 1.00 97.06 88 PHE A O 1
ATOM 675 N N . ASP A 1 89 ? -3.782 -10.364 -4.467 1.00 95.88 89 ASP A N 1
ATOM 676 C CA . ASP A 1 89 ? -4.459 -10.909 -5.641 1.00 95.88 89 ASP A CA 1
ATOM 677 C C . ASP A 1 89 ? -4.808 -9.801 -6.643 1.00 95.88 89 ASP A C 1
ATOM 679 O O . ASP A 1 89 ? -4.561 -9.943 -7.838 1.00 95.88 89 ASP A O 1
ATOM 683 N N . ALA A 1 90 ? -5.326 -8.662 -6.175 1.00 95.31 90 ALA A N 1
ATOM 684 C CA . ALA A 1 90 ? -5.671 -7.539 -7.044 1.00 95.31 90 ALA A CA 1
ATOM 685 C C . ALA A 1 90 ? -4.454 -6.932 -7.761 1.00 95.31 90 ALA A C 1
ATOM 687 O O . ALA A 1 90 ? -4.535 -6.625 -8.952 1.00 95.31 90 ALA A O 1
ATOM 688 N N . LEU A 1 91 ? -3.321 -6.795 -7.069 1.00 94.50 91 LEU A N 1
ATOM 689 C CA . LEU A 1 91 ? -2.090 -6.254 -7.646 1.00 94.50 91 LEU A CA 1
ATOM 690 C C . LEU A 1 91 ? -1.431 -7.234 -8.620 1.00 94.50 91 LEU A C 1
ATOM 692 O O . LEU A 1 91 ? -1.009 -6.832 -9.701 1.00 94.50 91 LEU A O 1
ATOM 696 N N . MET A 1 92 ? -1.396 -8.528 -8.298 1.00 91.88 92 MET A N 1
ATOM 697 C CA . MET A 1 92 ? -0.818 -9.548 -9.183 1.00 91.88 92 MET A CA 1
ATOM 698 C C . MET A 1 92 ? -1.658 -9.803 -10.447 1.00 91.88 92 MET A C 1
ATOM 700 O O . MET A 1 92 ? -1.194 -10.450 -11.390 1.00 91.88 92 MET A O 1
ATOM 704 N N . MET A 1 93 ? -2.881 -9.270 -10.513 1.00 89.44 93 MET A N 1
ATOM 705 C CA . MET A 1 93 ? -3.689 -9.242 -11.735 1.00 89.44 93 MET A CA 1
ATOM 706 C C . MET A 1 93 ? -3.303 -8.100 -12.687 1.00 89.44 93 MET A C 1
ATOM 708 O O . MET A 1 93 ? -3.674 -8.155 -13.863 1.00 89.44 93 MET A O 1
ATOM 712 N N . GLN A 1 94 ? -2.545 -7.101 -12.223 1.00 89.75 94 GLN A N 1
ATOM 713 C CA . GLN A 1 94 ? -2.189 -5.936 -13.030 1.00 89.75 94 GLN A CA 1
ATOM 714 C C . GLN A 1 94 ? -1.142 -6.282 -14.099 1.00 89.75 94 GLN A C 1
ATOM 716 O O . GLN A 1 94 ? -0.137 -6.932 -13.789 1.00 89.75 94 GLN A O 1
ATOM 721 N N . PRO A 1 95 ? -1.309 -5.824 -15.357 1.00 87.25 95 PRO A N 1
ATOM 722 C CA . PRO A 1 95 ? -0.349 -6.078 -16.434 1.00 87.25 95 PRO A CA 1
ATOM 723 C C . PRO A 1 95 ? 1.090 -5.678 -16.087 1.00 87.25 95 PRO A C 1
ATOM 725 O O . PRO A 1 95 ? 2.023 -6.418 -16.401 1.00 87.25 95 PRO A O 1
ATOM 728 N N . SER A 1 96 ? 1.268 -4.562 -15.374 1.00 88.75 96 SER A N 1
ATOM 729 C CA . SER A 1 96 ? 2.583 -4.048 -14.976 1.00 88.75 96 SER A CA 1
ATOM 730 C C . SER A 1 96 ? 3.352 -4.960 -14.010 1.00 88.75 96 SER A C 1
ATOM 732 O O . SER A 1 96 ? 4.582 -4.866 -13.941 1.00 88.75 96 SER A O 1
ATOM 734 N N . LEU A 1 97 ? 2.653 -5.860 -13.302 1.00 90.06 97 LEU A N 1
ATOM 735 C CA . LEU A 1 97 ? 3.217 -6.801 -12.324 1.00 90.06 97 LEU A CA 1
ATOM 736 C C . LEU A 1 97 ? 3.140 -8.274 -12.759 1.00 90.06 97 LEU A C 1
ATOM 738 O O . LEU A 1 97 ? 3.716 -9.133 -12.095 1.00 90.06 97 LEU A O 1
ATOM 742 N N . ARG A 1 98 ? 2.468 -8.588 -13.875 1.00 80.56 98 ARG A N 1
ATOM 743 C CA . ARG A 1 98 ? 2.349 -9.962 -14.397 1.00 80.56 98 ARG A CA 1
ATOM 744 C C . ARG A 1 98 ? 3.580 -10.433 -15.170 1.00 80.56 98 ARG A C 1
ATOM 746 O O . ARG A 1 98 ? 4.034 -11.557 -14.958 1.00 80.56 98 ARG A O 1
ATOM 753 N N . ASP A 1 99 ? 4.136 -9.590 -16.042 1.00 74.00 99 ASP A N 1
ATOM 754 C CA . ASP A 1 99 ? 5.389 -9.883 -16.754 1.00 74.00 99 ASP A CA 1
ATOM 755 C C . ASP A 1 99 ? 6.545 -9.045 -16.201 1.00 74.00 99 ASP A C 1
ATOM 757 O O . ASP A 1 99 ? 6.822 -7.929 -16.646 1.00 74.00 99 ASP A O 1
ATOM 761 N N . VAL A 1 100 ? 7.211 -9.583 -15.183 1.00 78.06 100 VAL A N 1
ATOM 762 C CA . VAL A 1 100 ? 8.260 -8.891 -14.419 1.00 78.06 100 VAL A CA 1
ATOM 763 C C . VAL A 1 100 ? 9.647 -9.149 -15.003 1.00 78.06 100 VAL A C 1
ATOM 765 O O . VAL A 1 100 ? 10.559 -9.651 -14.355 1.00 78.06 100 VAL A O 1
ATOM 768 N N . ARG A 1 101 ? 9.830 -8.845 -16.286 1.00 87.56 101 ARG A N 1
ATOM 769 C CA . ARG A 1 101 ? 11.160 -8.910 -16.898 1.00 87.56 101 ARG A CA 1
ATOM 770 C C . ARG A 1 101 ? 12.015 -7.710 -16.497 1.00 87.56 101 ARG A C 1
ATOM 772 O O . ARG A 1 101 ? 11.551 -6.576 -16.488 1.00 87.56 101 ARG A O 1
ATOM 779 N N . GLY A 1 102 ? 13.269 -7.974 -16.136 1.00 88.38 102 GLY A N 1
ATOM 780 C CA . GLY A 1 102 ? 14.213 -6.990 -15.603 1.00 88.38 102 GLY A CA 1
ATOM 781 C C . GLY A 1 102 ? 13.887 -6.508 -14.186 1.00 88.38 102 GLY A C 1
ATOM 782 O O . GLY A 1 102 ? 14.523 -5.573 -13.710 1.00 88.38 102 GLY A O 1
ATOM 783 N N . THR A 1 103 ? 12.899 -7.104 -13.511 1.00 90.94 103 THR A N 1
ATOM 784 C CA . THR A 1 103 ? 12.465 -6.714 -12.162 1.00 90.94 103 THR A CA 1
ATOM 785 C C . THR A 1 103 ? 12.046 -7.942 -11.362 1.00 90.94 103 THR A C 1
ATOM 787 O O . THR A 1 103 ? 11.274 -8.742 -11.858 1.00 90.94 103 THR A O 1
ATOM 790 N N . SER A 1 104 ? 12.469 -8.089 -10.113 1.00 92.69 104 SER A N 1
ATOM 791 C CA . SER A 1 104 ? 11.912 -9.070 -9.180 1.00 92.69 104 SER A CA 1
ATOM 792 C C . SER A 1 104 ? 10.944 -8.414 -8.200 1.00 92.69 104 SER A C 1
ATOM 794 O O . SER A 1 104 ? 11.186 -7.287 -7.767 1.00 92.69 104 SER A O 1
ATOM 796 N N . LEU A 1 105 ? 9.883 -9.125 -7.819 1.00 94.69 105 LEU A N 1
ATOM 797 C CA . LEU A 1 105 ? 8.876 -8.669 -6.861 1.00 94.69 105 LEU A CA 1
ATOM 798 C C . LEU A 1 105 ? 8.907 -9.510 -5.584 1.00 94.69 105 LEU A C 1
ATOM 800 O O . LEU A 1 105 ? 8.766 -10.728 -5.637 1.00 94.69 105 LEU A O 1
ATOM 804 N N . GLN A 1 106 ? 9.010 -8.864 -4.433 1.00 94.56 106 GLN A N 1
ATOM 805 C CA . GLN A 1 106 ? 8.862 -9.511 -3.133 1.00 94.56 106 GLN A CA 1
ATOM 806 C C . GLN A 1 106 ? 7.656 -8.922 -2.413 1.00 94.56 106 GLN A C 1
ATOM 808 O O . GLN A 1 106 ? 7.559 -7.704 -2.287 1.00 94.56 106 GLN A O 1
ATOM 813 N N . ALA A 1 107 ? 6.736 -9.783 -1.985 1.00 96.50 107 ALA A N 1
ATOM 814 C CA . ALA A 1 107 ? 5.538 -9.394 -1.256 1.00 96.50 107 ALA A CA 1
ATOM 815 C C . ALA A 1 107 ? 5.631 -9.797 0.219 1.00 96.50 107 ALA A C 1
ATOM 817 O O . ALA A 1 107 ? 5.961 -10.942 0.525 1.00 96.50 107 ALA A O 1
ATOM 818 N N . ASP A 1 108 ? 5.250 -8.886 1.109 1.00 97.75 108 ASP A N 1
ATOM 819 C CA . ASP A 1 108 ? 5.250 -9.084 2.557 1.00 97.75 108 ASP A CA 1
ATOM 820 C C . ASP A 1 108 ? 3.957 -8.538 3.176 1.00 97.75 108 ASP A C 1
ATOM 822 O O . ASP A 1 108 ? 3.386 -7.550 2.709 1.00 97.75 108 ASP A O 1
ATOM 826 N N . ILE A 1 109 ? 3.514 -9.150 4.271 1.00 98.38 109 ILE A N 1
ATOM 827 C CA . ILE A 1 109 ? 2.448 -8.662 5.146 1.00 98.38 109 ILE A CA 1
ATOM 828 C C . ILE A 1 109 ? 3.046 -8.468 6.534 1.00 98.38 109 ILE A C 1
ATOM 830 O O . ILE A 1 109 ? 3.473 -9.424 7.173 1.00 98.38 109 ILE A O 1
ATOM 834 N N . ASN A 1 110 ? 3.035 -7.235 7.025 1.00 98.00 110 ASN A N 1
ATOM 835 C CA . ASN A 1 110 ? 3.452 -6.898 8.381 1.00 98.00 110 ASN A CA 1
ATOM 836 C C . ASN A 1 110 ? 2.226 -6.564 9.227 1.00 98.00 110 ASN A C 1
ATOM 838 O O . ASN A 1 110 ? 1.481 -5.654 8.877 1.00 98.00 110 ASN A O 1
ATOM 842 N N . ILE A 1 111 ? 2.030 -7.265 10.342 1.00 97.56 111 ILE A N 1
ATOM 843 C CA . ILE A 1 111 ? 0.954 -7.002 11.306 1.00 97.56 111 ILE A CA 1
ATOM 844 C C . ILE A 1 111 ? 1.588 -6.616 12.636 1.00 97.56 111 ILE A C 1
ATOM 846 O O . ILE A 1 111 ? 2.433 -7.343 13.161 1.00 97.56 111 ILE A O 1
ATOM 850 N N . SER A 1 112 ? 1.195 -5.473 13.185 1.00 95.12 112 SER A N 1
ATOM 851 C CA . SER A 1 112 ? 1.774 -4.953 14.422 1.00 95.12 112 SER A CA 1
ATOM 852 C C . SER A 1 112 ? 0.780 -4.111 15.211 1.00 95.12 112 SER A C 1
ATOM 854 O O . SER A 1 112 ? -0.230 -3.633 14.689 1.00 95.12 112 SER A O 1
ATOM 856 N N . VAL A 1 113 ? 1.079 -3.923 16.497 1.00 93.19 113 VAL A N 1
ATOM 857 C CA . VAL A 1 113 ? 0.430 -2.886 17.299 1.00 93.19 113 VAL A CA 1
ATOM 858 C C . VAL A 1 113 ? 1.122 -1.557 17.023 1.00 93.19 113 VAL A C 1
ATOM 860 O O . VAL A 1 113 ? 2.344 -1.449 17.134 1.00 93.19 113 VAL A O 1
ATOM 863 N N . VAL A 1 114 ? 0.332 -0.545 16.688 1.00 89.12 114 VAL A N 1
ATOM 864 C CA . VAL A 1 114 ? 0.794 0.817 16.444 1.00 89.12 114 VAL A CA 1
ATOM 865 C C . VAL A 1 114 ? 0.510 1.668 17.682 1.00 89.12 114 VAL A C 1
ATOM 867 O O . VAL A 1 114 ? -0.642 1.743 18.115 1.00 89.12 114 VAL A O 1
ATOM 870 N N . PRO A 1 115 ? 1.529 2.323 18.265 1.00 85.38 115 PRO A N 1
ATOM 871 C CA . PRO A 1 115 ? 1.322 3.226 19.386 1.00 85.38 115 PRO A CA 1
ATOM 872 C C . PRO A 1 115 ? 0.622 4.505 18.914 1.00 85.38 115 PRO A C 1
ATOM 874 O O . PRO A 1 115 ? 1.148 5.247 18.076 1.00 85.38 115 PRO A O 1
ATOM 877 N N . THR A 1 116 ? -0.565 4.752 19.466 1.00 87.94 116 THR A N 1
ATOM 878 C CA . THR A 1 116 ? -1.350 5.972 19.237 1.00 87.94 116 THR A CA 1
ATOM 879 C C . THR A 1 116 ? -0.987 7.064 20.245 1.00 87.94 116 THR A C 1
ATOM 881 O O . THR A 1 116 ? -0.356 6.779 21.263 1.00 87.94 116 THR A O 1
ATOM 884 N N . ILE A 1 117 ? -1.354 8.318 19.957 1.00 84.19 117 ILE A N 1
ATOM 885 C CA . ILE A 1 117 ? -1.073 9.472 20.830 1.00 84.19 117 ILE A CA 1
ATOM 886 C C . ILE A 1 117 ? -1.683 9.256 22.221 1.00 84.19 117 ILE A C 1
ATOM 888 O O . ILE A 1 117 ? -1.022 9.521 23.221 1.00 84.19 117 ILE A O 1
ATOM 892 N N . ASP A 1 118 ? -2.885 8.680 22.273 1.00 84.00 118 ASP A N 1
ATOM 893 C CA . ASP A 1 118 ? -3.638 8.465 23.513 1.00 84.00 118 ASP A CA 1
ATOM 894 C C . ASP A 1 118 ? -3.376 7.084 24.150 1.00 84.00 118 ASP A C 1
ATOM 896 O O . ASP A 1 118 ? -4.102 6.647 25.041 1.00 84.00 118 ASP A O 1
ATOM 900 N N . GLY A 1 119 ? -2.358 6.349 23.684 1.00 81.88 119 GLY A N 1
ATOM 901 C CA . GLY A 1 119 ? -2.008 5.025 24.218 1.00 81.88 119 GLY A CA 1
ATOM 902 C C . GLY A 1 119 ? -3.020 3.919 23.892 1.00 81.88 119 GLY A C 1
ATOM 903 O O . GLY A 1 119 ? -2.906 2.799 24.393 1.00 81.88 119 GLY A O 1
ATOM 904 N N . VAL A 1 120 ? -3.996 4.196 23.026 1.00 83.44 120 VAL A N 1
ATOM 905 C CA . VAL A 1 120 ? -4.970 3.215 22.551 1.00 83.44 120 VAL A CA 1
ATOM 906 C C . VAL A 1 120 ? -4.261 2.135 21.737 1.00 83.44 120 VAL A C 1
ATOM 908 O O . VAL A 1 120 ? -3.492 2.429 20.816 1.00 83.44 120 VAL A O 1
ATOM 911 N N . ARG A 1 121 ? -4.568 0.868 22.038 1.00 87.81 121 ARG A N 1
ATOM 912 C CA . ARG A 1 121 ? -4.133 -0.285 21.245 1.00 87.81 121 ARG A CA 1
ATOM 913 C C . ARG A 1 121 ? -4.802 -0.245 19.872 1.00 87.81 121 ARG A C 1
ATOM 915 O O . ARG A 1 121 ? -5.990 -0.555 19.752 1.00 87.81 121 ARG A O 1
ATOM 922 N N . LEU A 1 122 ? -4.030 0.104 18.851 1.00 91.88 122 LEU A N 1
ATOM 923 C CA . LEU A 1 122 ? -4.412 -0.002 17.448 1.00 91.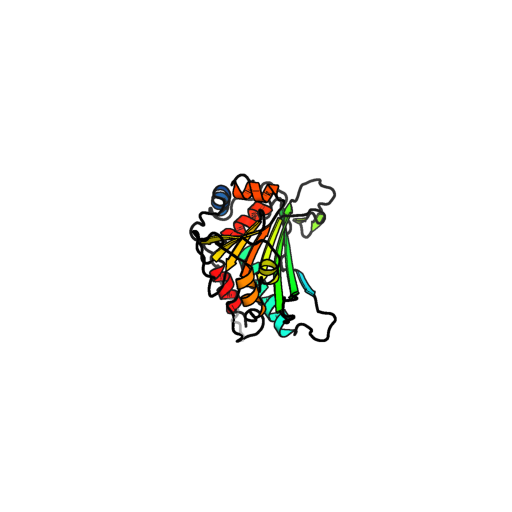88 122 LEU A CA 1
ATOM 924 C C . LEU A 1 122 ? -3.601 -1.122 16.796 1.00 91.88 122 LEU A C 1
ATOM 926 O O . LEU A 1 122 ? -2.384 -1.169 16.950 1.00 91.88 122 LEU A O 1
ATOM 930 N N . VAL A 1 123 ? -4.259 -2.012 16.062 1.00 94.00 123 VAL A N 1
ATOM 931 C CA . VAL A 1 123 ? -3.593 -2.998 15.207 1.00 94.00 123 VAL A CA 1
ATOM 932 C C . VAL A 1 123 ? -3.613 -2.475 13.780 1.00 94.00 123 VAL A C 1
ATOM 934 O O . VAL A 1 123 ? -4.659 -2.072 13.266 1.00 94.00 123 VAL A O 1
ATOM 937 N N . ALA A 1 124 ? -2.453 -2.477 13.139 1.00 93.31 124 ALA A N 1
ATOM 938 C CA . ALA A 1 124 ? -2.328 -2.161 11.728 1.00 93.31 124 ALA A CA 1
ATOM 939 C C . ALA A 1 124 ? -1.780 -3.369 10.975 1.00 93.31 124 ALA A C 1
ATOM 941 O O . ALA A 1 124 ? -1.008 -4.167 11.514 1.00 93.31 124 ALA A O 1
ATOM 942 N N . ALA A 1 125 ? -2.167 -3.469 9.708 1.00 96.94 125 ALA A N 1
ATOM 943 C CA . ALA A 1 125 ? -1.532 -4.368 8.762 1.00 96.94 125 ALA A CA 1
ATOM 944 C C . ALA A 1 125 ? -0.996 -3.554 7.590 1.00 96.94 125 ALA A C 1
ATOM 946 O O . ALA A 1 125 ? -1.677 -2.677 7.067 1.00 96.94 125 ALA A O 1
ATOM 947 N N . THR A 1 126 ? 0.228 -3.840 7.174 1.00 97.75 126 THR A N 1
ATOM 948 C CA . THR A 1 126 ? 0.830 -3.263 5.976 1.00 97.75 126 THR A CA 1
ATOM 949 C C . THR A 1 126 ? 1.155 -4.392 5.027 1.00 97.75 126 THR A C 1
ATOM 951 O O . THR A 1 126 ? 2.033 -5.207 5.307 1.00 97.75 126 THR A O 1
ATOM 954 N N . PHE A 1 127 ? 0.454 -4.430 3.904 1.00 98.31 127 PHE A N 1
ATOM 955 C CA . PHE A 1 127 ? 0.894 -5.201 2.757 1.00 98.31 127 PHE A CA 1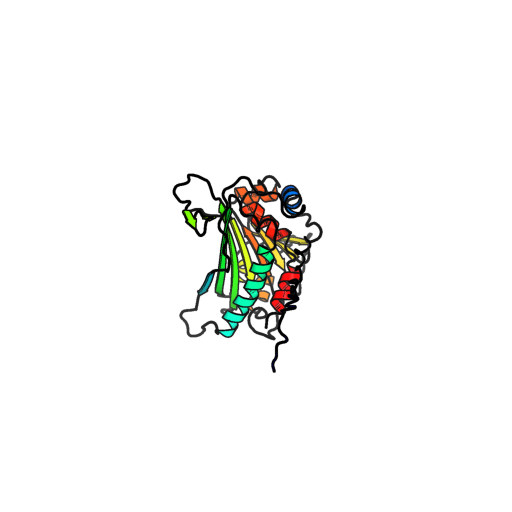
ATOM 956 C C . PHE A 1 127 ? 1.945 -4.387 1.996 1.00 98.31 127 PHE A C 1
ATOM 958 O O . PHE A 1 127 ? 1.781 -3.179 1.828 1.00 98.31 127 PHE A O 1
ATOM 965 N N . SER A 1 128 ? 3.015 -5.015 1.524 1.00 97.81 128 SER A N 1
ATOM 966 C CA . SER A 1 128 ? 4.014 -4.356 0.685 1.00 97.81 128 SER A CA 1
ATOM 967 C C . SER A 1 128 ? 4.456 -5.234 -0.471 1.00 97.81 128 SER A C 1
ATOM 969 O O . SER A 1 128 ? 4.708 -6.413 -0.262 1.00 97.81 128 SER A O 1
ATOM 971 N N . ILE A 1 129 ? 4.624 -4.641 -1.655 1.00 97.19 129 ILE A N 1
ATOM 972 C CA . ILE A 1 129 ? 5.396 -5.218 -2.760 1.00 97.19 129 ILE A CA 1
ATOM 973 C C . ILE A 1 129 ? 6.634 -4.358 -2.969 1.00 97.19 129 ILE A C 1
ATOM 975 O O . ILE A 1 129 ? 6.528 -3.172 -3.290 1.00 97.19 129 ILE A O 1
ATOM 979 N N . SER A 1 130 ? 7.799 -4.974 -2.820 1.00 95.69 130 SER A N 1
ATOM 980 C CA . SER A 1 130 ? 9.089 -4.401 -3.181 1.00 95.69 130 SER A CA 1
ATOM 981 C C . SER A 1 130 ? 9.473 -4.864 -4.581 1.00 95.69 130 SER A C 1
ATOM 983 O O . SER A 1 130 ? 9.506 -6.064 -4.850 1.00 95.69 130 SER A O 1
ATOM 985 N N . ALA A 1 131 ? 9.775 -3.922 -5.466 1.00 94.94 131 ALA A N 1
ATOM 986 C CA . ALA A 1 131 ? 10.209 -4.178 -6.828 1.00 94.94 131 ALA A CA 1
ATOM 987 C C . ALA A 1 131 ? 11.682 -3.788 -6.983 1.00 94.94 131 ALA A C 1
ATOM 989 O O . ALA A 1 131 ? 12.050 -2.618 -6.858 1.00 94.94 131 ALA A O 1
ATOM 990 N N . LYS A 1 132 ? 12.520 -4.781 -7.271 1.00 93.50 132 LYS A N 1
ATOM 991 C CA . LYS A 1 132 ? 13.973 -4.643 -7.415 1.00 93.50 132 LYS A CA 1
ATOM 992 C C . LYS A 1 132 ? 14.360 -4.895 -8.865 1.00 93.50 132 LYS A C 1
ATOM 994 O O . LYS A 1 132 ? 13.860 -5.827 -9.476 1.00 93.50 132 LYS A O 1
ATOM 999 N N . SER A 1 133 ? 15.213 -4.059 -9.434 1.00 91.75 133 SER A N 1
ATOM 1000 C CA . SER A 1 133 ? 15.828 -4.298 -10.740 1.00 91.75 133 SER A CA 1
ATOM 1001 C C . SER A 1 133 ? 16.667 -5.574 -10.739 1.00 91.75 133 SER A C 1
ATOM 1003 O O . SER A 1 133 ? 17.380 -5.880 -9.791 1.00 91.75 133 SER A O 1
ATOM 1005 N N . VAL A 1 134 ? 16.634 -6.283 -11.858 1.00 90.56 134 VAL A N 1
ATOM 1006 C CA . VAL A 1 134 ? 17.472 -7.454 -12.103 1.00 90.56 134 VAL A CA 1
ATOM 1007 C C . VAL A 1 134 ? 18.332 -7.162 -13.322 1.00 90.56 134 VAL A C 1
ATOM 1009 O O . VAL A 1 134 ? 17.806 -6.890 -14.402 1.00 90.56 134 VAL A O 1
ATOM 1012 N N . VAL A 1 135 ? 19.651 -7.222 -13.144 1.00 88.19 135 VAL A N 1
ATOM 1013 C CA . VAL A 1 135 ? 20.636 -6.895 -14.181 1.00 88.19 135 VAL A CA 1
ATOM 1014 C C . VAL A 1 135 ? 21.541 -8.095 -14.417 1.00 88.19 135 VAL A C 1
ATOM 1016 O O . VAL A 1 135 ? 22.131 -8.621 -13.478 1.00 88.19 135 VAL A O 1
ATOM 1019 N N . ASP A 1 136 ? 21.650 -8.519 -15.673 1.00 86.44 136 ASP A N 1
ATOM 1020 C CA . ASP A 1 136 ? 22.509 -9.641 -16.045 1.00 86.44 136 ASP A CA 1
ATOM 1021 C C . ASP A 1 136 ? 23.984 -9.365 -15.710 1.00 86.44 136 ASP A C 1
ATOM 1023 O O . ASP A 1 136 ? 24.464 -8.237 -15.836 1.00 86.44 136 ASP A O 1
ATOM 1027 N N . GLY A 1 137 ? 24.692 -10.390 -15.238 1.00 83.75 137 GLY A N 1
ATOM 1028 C CA . GLY A 1 137 ? 26.102 -10.306 -14.843 1.00 83.75 137 GLY A CA 1
ATOM 1029 C C . GLY A 1 137 ? 26.405 -9.549 -13.541 1.00 83.75 137 GLY A C 1
ATOM 1030 O O . GLY A 1 137 ? 27.573 -9.455 -13.163 1.00 83.75 137 GLY A O 1
ATOM 1031 N N . ARG A 1 138 ? 25.405 -9.019 -12.819 1.00 87.19 138 ARG A N 1
ATOM 1032 C CA . ARG A 1 138 ? 25.636 -8.383 -11.510 1.00 87.19 138 ARG A CA 1
ATOM 1033 C C . ARG A 1 138 ? 25.927 -9.451 -10.436 1.00 87.19 138 ARG A C 1
ATOM 1035 O O . ARG A 1 138 ? 25.124 -10.369 -10.297 1.00 87.19 138 ARG A O 1
ATOM 1042 N N . PRO A 1 139 ? 26.991 -9.318 -9.616 1.00 85.56 139 PRO A N 1
ATOM 1043 C CA . PRO A 1 139 ? 27.405 -10.364 -8.667 1.00 85.56 139 PRO A CA 1
ATOM 1044 C C . PRO A 1 139 ? 26.362 -10.807 -7.625 1.00 85.56 139 PRO A C 1
ATOM 1046 O O . PRO A 1 139 ? 26.445 -11.929 -7.140 1.00 85.56 139 PRO A O 1
ATOM 1049 N N . GLY A 1 140 ? 25.395 -9.950 -7.278 1.00 85.19 140 GLY A N 1
ATOM 1050 C CA . GLY A 1 140 ? 24.319 -10.270 -6.327 1.00 85.19 140 GLY A CA 1
ATOM 1051 C C . GLY A 1 140 ? 23.105 -10.962 -6.955 1.00 85.19 140 GLY A C 1
ATOM 1052 O O . GLY A 1 140 ? 22.237 -11.453 -6.242 1.00 85.19 140 GLY A O 1
ATOM 1053 N N . VAL A 1 141 ? 23.016 -11.026 -8.285 1.00 91.00 141 VAL A N 1
ATOM 1054 C CA . VAL A 1 141 ? 21.854 -11.610 -8.959 1.00 91.00 141 VAL A CA 1
ATOM 1055 C C . VAL A 1 141 ? 21.934 -13.132 -8.920 1.00 91.00 141 VAL A C 1
ATOM 1057 O O . VAL A 1 141 ? 22.854 -13.740 -9.463 1.00 91.00 141 VAL A O 1
ATOM 1060 N N . VAL A 1 142 ? 20.927 -13.756 -8.312 1.00 92.56 142 VAL A N 1
ATOM 1061 C CA . VAL A 1 142 ? 20.817 -15.212 -8.173 1.00 92.56 142 VAL A CA 1
ATOM 1062 C C . VAL A 1 142 ? 19.580 -15.742 -8.889 1.00 92.56 142 VAL A C 1
ATOM 1064 O O . VAL A 1 142 ? 18.609 -15.015 -9.117 1.00 92.56 142 VAL A O 1
ATOM 1067 N N . GLN A 1 143 ? 19.600 -17.030 -9.235 1.00 92.06 143 GLN A N 1
ATOM 1068 C CA . GLN A 1 143 ? 18.465 -17.711 -9.850 1.00 92.06 143 GLN A CA 1
ATOM 1069 C C . GLN A 1 143 ? 17.711 -18.562 -8.819 1.00 92.06 143 GLN A C 1
ATOM 1071 O O . GLN A 1 143 ? 18.301 -19.350 -8.085 1.00 92.06 143 GLN A O 1
ATOM 1076 N N . ARG A 1 144 ? 16.385 -18.430 -8.798 1.00 89.25 144 ARG A N 1
ATOM 1077 C CA . ARG A 1 144 ? 15.443 -19.200 -7.985 1.00 89.25 144 ARG A CA 1
ATOM 1078 C C . ARG A 1 144 ? 14.276 -19.635 -8.864 1.00 89.25 144 ARG A C 1
ATOM 1080 O O . ARG A 1 144 ? 13.633 -18.799 -9.493 1.00 89.25 144 ARG A O 1
ATOM 1087 N N . ASP A 1 145 ? 14.004 -20.937 -8.922 1.00 88.31 145 ASP A N 1
ATOM 1088 C CA . ASP A 1 145 ? 12.911 -21.517 -9.722 1.00 88.31 145 ASP A CA 1
ATOM 1089 C C . ASP A 1 145 ? 12.927 -21.074 -11.201 1.00 88.31 145 ASP A C 1
ATOM 1091 O O . ASP A 1 145 ? 11.895 -20.754 -11.792 1.00 88.31 145 ASP A O 1
ATOM 1095 N N . GLY A 1 146 ? 14.120 -20.990 -11.799 1.00 88.12 146 GLY A N 1
ATOM 1096 C CA . GLY A 1 146 ? 14.295 -20.554 -13.188 1.00 88.12 146 GLY A CA 1
ATOM 1097 C C . GLY A 1 146 ? 14.184 -19.039 -13.416 1.00 88.12 146 GLY A C 1
ATOM 1098 O O . GLY A 1 146 ? 14.299 -18.594 -14.556 1.00 88.12 146 GLY A O 1
ATOM 1099 N N . ARG A 1 147 ? 13.994 -18.237 -12.362 1.00 91.44 147 ARG A N 1
ATOM 1100 C CA . ARG A 1 147 ? 13.832 -16.775 -12.413 1.00 91.44 147 ARG A CA 1
ATOM 1101 C C . ARG A 1 147 ? 14.889 -16.056 -11.586 1.00 91.44 147 ARG A C 1
ATOM 1103 O O . ARG A 1 147 ? 15.484 -16.651 -10.700 1.00 91.44 147 ARG A O 1
ATOM 1110 N N . TYR A 1 148 ? 15.113 -14.780 -11.863 1.00 92.81 148 TYR A N 1
ATOM 1111 C CA . TYR A 1 148 ? 16.225 -14.017 -11.297 1.00 92.81 148 TYR A CA 1
ATOM 1112 C C . TYR A 1 148 ? 15.777 -13.039 -10.209 1.00 92.81 148 TYR A C 1
ATOM 1114 O O . TYR A 1 148 ? 14.719 -12.418 -10.321 1.00 92.81 148 TYR A O 1
ATOM 1122 N N . ILE A 1 149 ? 16.593 -12.879 -9.171 1.00 92.25 149 ILE A N 1
ATOM 1123 C CA . ILE A 1 149 ? 16.382 -11.934 -8.070 1.00 92.25 149 ILE A CA 1
ATOM 1124 C C . ILE A 1 149 ? 17.717 -11.317 -7.656 1.00 92.25 149 ILE A C 1
ATOM 1126 O O . ILE A 1 149 ? 18.732 -12.006 -7.633 1.00 92.25 149 ILE A O 1
ATOM 1130 N N . ASP A 1 150 ? 17.702 -10.030 -7.317 1.00 90.06 150 ASP A N 1
ATOM 1131 C CA . ASP A 1 150 ? 18.814 -9.349 -6.649 1.00 90.06 150 ASP A CA 1
ATOM 1132 C C . ASP A 1 150 ? 18.399 -9.075 -5.190 1.00 90.06 150 ASP A C 1
ATOM 1134 O O . ASP A 1 150 ? 17.586 -8.178 -4.944 1.00 90.06 150 ASP A O 1
ATOM 1138 N N . PRO A 1 151 ? 18.842 -9.879 -4.208 1.00 85.19 151 PRO A N 1
ATOM 1139 C CA . PRO A 1 151 ? 18.462 -9.690 -2.814 1.00 85.19 151 PRO A CA 1
ATOM 1140 C C . PRO A 1 151 ? 19.084 -8.419 -2.221 1.00 85.19 151 PRO A C 1
ATOM 1142 O O . PRO A 1 151 ? 18.434 -7.774 -1.395 1.00 85.19 151 PRO A O 1
ATOM 1145 N N . ASP A 1 152 ? 20.272 -8.031 -2.688 1.00 84.62 152 ASP A N 1
ATOM 1146 C CA . ASP A 1 152 ? 21.070 -6.931 -2.140 1.00 84.62 152 ASP A CA 1
ATOM 1147 C C . ASP A 1 152 ? 20.649 -5.569 -2.686 1.00 84.62 152 ASP A C 1
ATOM 1149 O O . ASP A 1 152 ? 20.994 -4.526 -2.128 1.00 84.62 152 ASP A O 1
ATOM 1153 N N . GLN A 1 153 ? 19.903 -5.550 -3.789 1.00 84.75 153 GLN A N 1
ATOM 1154 C CA . GLN A 1 153 ? 19.383 -4.303 -4.305 1.00 84.75 153 GLN A CA 1
ATOM 1155 C C . GLN A 1 153 ? 18.234 -3.780 -3.436 1.00 84.75 153 GLN A C 1
ATOM 1157 O O . GLN A 1 153 ? 17.254 -4.467 -3.135 1.00 84.75 153 GLN A O 1
ATOM 1162 N N . GLU A 1 154 ? 18.321 -2.505 -3.095 1.00 84.69 154 GLU A N 1
ATOM 1163 C CA . GLU A 1 154 ? 17.163 -1.717 -2.712 1.00 84.69 154 GLU A CA 1
ATOM 1164 C C . GLU A 1 154 ? 16.269 -1.466 -3.935 1.00 84.69 154 GLU A C 1
ATOM 1166 O O . GLU A 1 154 ? 16.727 -1.385 -5.078 1.00 84.69 154 GLU A O 1
ATOM 1171 N N . GLY A 1 155 ? 14.968 -1.359 -3.694 1.00 87.88 155 GLY A N 1
ATOM 1172 C CA . GLY A 1 155 ? 13.977 -1.237 -4.750 1.00 87.88 155 GLY A CA 1
ATOM 1173 C C . GLY A 1 155 ? 12.879 -0.249 -4.404 1.00 87.88 155 GLY A C 1
ATOM 1174 O O . GLY A 1 155 ? 12.771 0.237 -3.276 1.00 87.88 155 GLY A O 1
ATOM 1175 N N . ALA A 1 156 ? 12.033 0.010 -5.391 1.00 95.25 156 ALA A N 1
ATOM 1176 C CA . ALA A 1 156 ? 10.800 0.743 -5.174 1.00 95.25 156 ALA A CA 1
ATOM 1177 C C . ALA A 1 156 ? 9.839 -0.106 -4.336 1.00 95.25 156 ALA A C 1
ATOM 1179 O O . ALA A 1 156 ? 9.849 -1.334 -4.427 1.00 95.25 156 ALA A O 1
ATOM 1180 N N . VAL A 1 157 ? 8.987 0.529 -3.537 1.00 96.94 157 VAL A N 1
ATOM 1181 C CA . VAL A 1 157 ? 8.025 -0.174 -2.683 1.00 96.94 157 VAL A CA 1
ATOM 1182 C C . VAL A 1 157 ? 6.645 0.448 -2.816 1.00 96.94 157 VAL A C 1
ATOM 1184 O O . VAL A 1 157 ? 6.478 1.658 -2.655 1.00 96.94 157 VAL A O 1
ATOM 1187 N N . LEU A 1 158 ? 5.650 -0.402 -3.045 1.00 97.75 158 LEU A N 1
ATOM 1188 C CA . LEU A 1 158 ? 4.235 -0.083 -2.924 1.00 97.75 158 LEU A CA 1
ATOM 1189 C C . LEU A 1 158 ? 3.743 -0.688 -1.618 1.00 97.75 158 LEU A C 1
ATOM 1191 O O . LEU A 1 158 ? 3.903 -1.884 -1.392 1.00 97.75 158 LEU A O 1
ATOM 1195 N N . ARG A 1 159 ? 3.163 0.139 -0.753 1.00 97.81 159 ARG A N 1
ATOM 1196 C CA . ARG A 1 159 ? 2.593 -0.264 0.533 1.00 97.81 159 ARG A CA 1
ATOM 1197 C C . ARG A 1 159 ? 1.097 -0.007 0.534 1.00 97.81 159 ARG A C 1
ATOM 1199 O O . ARG A 1 159 ? 0.665 1.048 0.089 1.00 97.81 159 ARG A O 1
ATOM 1206 N N . VAL A 1 160 ? 0.325 -0.945 1.063 1.00 97.94 160 VAL A N 1
ATOM 1207 C CA . VAL A 1 160 ? -1.099 -0.780 1.350 1.00 97.94 160 VAL A CA 1
ATOM 1208 C C . VAL A 1 160 ? -1.289 -0.932 2.849 1.00 97.94 160 VAL A C 1
ATOM 1210 O O . VAL A 1 160 ? -1.123 -2.016 3.409 1.00 97.94 160 VAL A O 1
ATOM 1213 N N . PHE A 1 161 ? -1.587 0.185 3.498 1.00 96.88 161 PHE A N 1
ATOM 1214 C CA . PHE A 1 161 ? -1.807 0.270 4.932 1.00 96.88 161 PHE A CA 1
ATOM 1215 C C . PHE A 1 161 ? -3.291 0.085 5.234 1.00 96.88 161 PHE A C 1
ATOM 1217 O O . PHE A 1 161 ? -4.115 0.892 4.807 1.00 96.88 161 PHE A O 1
ATOM 1224 N N . LEU A 1 162 ? -3.615 -0.940 6.015 1.00 95.88 162 LEU A N 1
ATOM 1225 C CA . LEU A 1 162 ? -4.894 -1.093 6.696 1.00 95.88 162 LEU A CA 1
ATOM 1226 C C . LEU A 1 162 ? -4.743 -0.401 8.052 1.00 95.88 162 LEU A C 1
ATOM 1228 O O . LEU A 1 162 ? -3.912 -0.824 8.859 1.00 95.88 162 LEU A O 1
ATOM 1232 N N . ASN A 1 163 ? -5.531 0.652 8.285 1.00 92.50 163 ASN A N 1
ATOM 1233 C CA . ASN A 1 163 ? -5.355 1.621 9.378 1.00 92.50 163 ASN A CA 1
ATOM 1234 C C . ASN A 1 163 ? -4.072 2.465 9.236 1.00 92.50 163 ASN A C 1
ATOM 1236 O O . ASN A 1 163 ? -3.108 2.274 9.980 1.00 92.50 163 ASN A O 1
ATOM 1240 N N . PRO A 1 164 ? -4.049 3.458 8.326 1.00 92.69 164 PRO A N 1
ATOM 1241 C CA . PRO A 1 164 ? -2.876 4.291 8.054 1.00 92.69 164 PRO A CA 1
ATOM 1242 C C . PRO A 1 164 ? -2.589 5.353 9.129 1.00 92.69 164 PRO A C 1
ATOM 1244 O O . PRO A 1 164 ? -1.969 6.373 8.831 1.00 92.69 164 PRO A O 1
ATOM 1247 N N . TYR A 1 165 ? -3.016 5.126 10.377 1.00 91.81 165 TYR A N 1
ATOM 1248 C CA . TYR A 1 165 ? -2.842 6.058 11.492 1.00 91.81 165 TYR A CA 1
ATOM 1249 C C . TYR A 1 165 ? -1.394 6.540 11.617 1.00 91.81 165 TYR A C 1
ATOM 1251 O O . TYR A 1 165 ? -1.166 7.741 11.672 1.00 91.81 165 TYR A O 1
ATOM 1259 N N . ASP A 1 166 ? -0.415 5.628 11.616 1.00 87.25 166 ASP A N 1
ATOM 1260 C CA . ASP A 1 166 ? 0.995 5.992 11.815 1.00 87.25 166 ASP A CA 1
ATOM 1261 C C . ASP A 1 166 ? 1.502 6.949 10.729 1.00 87.25 166 ASP A C 1
ATOM 1263 O O . ASP A 1 166 ? 2.173 7.941 11.017 1.00 87.25 166 ASP A O 1
ATOM 1267 N N . MET A 1 167 ? 1.112 6.682 9.479 1.00 86.94 167 MET A N 1
ATOM 1268 C CA . MET A 1 167 ? 1.478 7.510 8.337 1.00 86.94 167 MET A CA 1
ATOM 1269 C C . MET A 1 167 ? 0.844 8.898 8.446 1.00 86.94 167 MET A C 1
ATOM 1271 O O . MET A 1 167 ? 1.542 9.899 8.302 1.00 86.94 167 MET A O 1
ATOM 1275 N N . MET A 1 168 ? -0.453 8.960 8.758 1.00 86.88 168 MET A N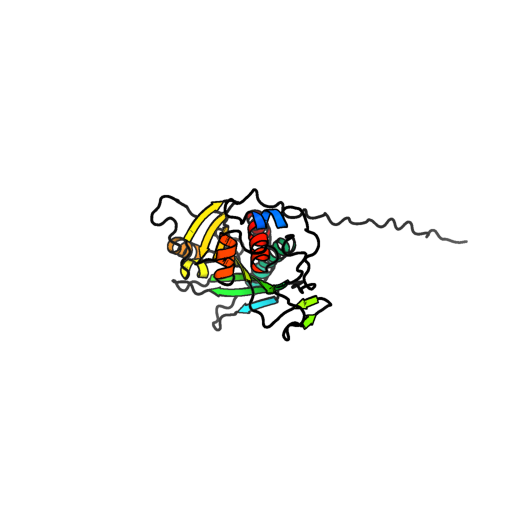 1
ATOM 1276 C CA . MET A 1 168 ? -1.183 10.224 8.894 1.00 86.88 168 MET A CA 1
ATOM 1277 C C . MET A 1 168 ? -0.731 11.027 10.123 1.00 86.88 168 MET A C 1
ATOM 1279 O O . MET A 1 168 ? -0.660 12.249 10.076 1.00 86.88 168 MET A O 1
ATOM 1283 N N . ALA A 1 169 ? -0.384 10.363 11.226 1.00 84.56 169 ALA A N 1
ATOM 1284 C CA . ALA A 1 169 ? 0.008 11.023 12.468 1.00 84.56 169 ALA A CA 1
ATOM 1285 C C . ALA A 1 169 ? 1.444 11.563 12.431 1.00 84.56 169 ALA A C 1
ATOM 1287 O O . ALA A 1 169 ? 1.726 12.597 13.037 1.00 84.56 169 ALA A O 1
ATOM 1288 N N . ARG A 1 170 ? 2.371 10.844 11.781 1.00 75.69 170 ARG A N 1
ATOM 1289 C CA . ARG A 1 170 ? 3.818 11.101 11.908 1.00 75.69 170 ARG A CA 1
ATOM 1290 C C . ARG A 1 170 ? 4.474 11.690 10.671 1.00 75.69 170 ARG A C 1
ATOM 1292 O O . ARG A 1 170 ? 5.615 12.144 10.765 1.00 75.69 170 ARG A O 1
ATOM 1299 N N . ARG A 1 171 ? 3.830 11.640 9.504 1.00 73.88 171 ARG A N 1
ATOM 1300 C CA . ARG A 1 171 ? 4.410 12.163 8.262 1.00 73.88 171 ARG A CA 1
ATOM 1301 C C . ARG A 1 171 ? 3.738 13.456 7.839 1.00 73.88 171 ARG A C 1
ATOM 1303 O O . ARG A 1 171 ? 2.563 13.690 8.102 1.00 73.88 171 ARG A O 1
ATOM 1310 N N . GLN A 1 172 ? 4.507 14.287 7.141 1.00 77.38 172 GLN A N 1
ATOM 1311 C CA . GLN A 1 172 ? 3.966 15.430 6.418 1.00 77.38 172 GLN A CA 1
ATOM 1312 C C . GLN A 1 172 ? 3.221 14.911 5.187 1.00 77.38 172 GLN A C 1
ATOM 1314 O O . GLN A 1 172 ? 3.803 14.744 4.116 1.00 77.38 172 GLN A O 1
ATOM 1319 N N . VAL A 1 173 ? 1.946 14.593 5.393 1.00 83.19 173 VAL A N 1
ATOM 1320 C CA . VAL A 1 173 ? 1.010 14.204 4.344 1.00 83.19 173 VAL A CA 1
ATOM 1321 C C . VAL A 1 173 ? 0.289 15.450 3.849 1.00 83.19 173 VAL A C 1
ATOM 1323 O O . VAL A 1 173 ? -0.288 16.189 4.644 1.00 83.19 173 VAL A O 1
ATOM 1326 N N . GLN A 1 174 ? 0.301 15.661 2.539 1.00 84.12 174 GLN A N 1
ATOM 1327 C CA . GLN A 1 174 ? -0.424 16.739 1.871 1.00 84.12 174 GLN A CA 1
ATOM 1328 C C . GLN A 1 174 ? -1.493 16.131 0.972 1.00 84.12 174 GLN A C 1
ATOM 1330 O O . GLN A 1 174 ? -1.188 15.201 0.228 1.00 84.12 174 GLN A O 1
ATOM 1335 N N . ALA A 1 175 ? -2.726 16.631 1.021 1.00 84.06 175 ALA A N 1
ATOM 1336 C CA . ALA A 1 175 ? -3.724 16.249 0.031 1.00 84.06 175 ALA A CA 1
ATOM 1337 C C . ALA A 1 175 ? -3.487 17.009 -1.271 1.00 84.06 175 ALA A C 1
ATOM 1339 O O . ALA A 1 175 ? -3.165 18.195 -1.266 1.00 84.06 175 ALA A O 1
ATOM 1340 N N . GLU A 1 176 ? -3.676 16.315 -2.385 1.00 82.25 176 GLU A N 1
ATOM 1341 C CA . GLU A 1 176 ? -3.528 16.885 -3.722 1.00 82.25 176 GLU A CA 1
ATOM 1342 C C . GLU A 1 176 ? -4.868 16.987 -4.451 1.00 82.25 176 GLU A C 1
ATOM 1344 O O . GLU A 1 176 ? -4.967 17.764 -5.397 1.00 82.25 176 GLU A O 1
ATOM 1349 N N . GLY A 1 177 ? -5.885 16.229 -4.021 1.00 81.62 177 GLY A N 1
ATOM 1350 C CA . GLY A 1 177 ? -7.275 16.320 -4.473 1.00 81.62 177 GLY A CA 1
ATOM 1351 C C . GLY A 1 177 ? -8.009 14.982 -4.460 1.00 81.62 177 GLY A C 1
ATOM 1352 O O . GLY A 1 177 ? -7.423 13.953 -4.149 1.00 81.62 177 GLY A O 1
ATOM 1353 N N . VAL A 1 178 ? -9.296 14.979 -4.809 1.00 82.06 178 VAL A N 1
ATOM 1354 C CA . VAL A 1 178 ? -10.129 13.762 -4.843 1.00 82.06 178 VAL A CA 1
ATOM 1355 C C . VAL A 1 178 ? -10.336 13.315 -6.289 1.00 82.06 178 VAL A C 1
ATOM 1357 O O . VAL A 1 178 ? -10.789 14.101 -7.117 1.00 82.06 178 VAL A O 1
ATOM 1360 N N . GLN A 1 179 ? -9.978 12.070 -6.610 1.00 78.12 179 GLN A N 1
ATOM 1361 C CA . GLN A 1 179 ? -10.187 11.469 -7.931 1.00 78.12 179 GLN A CA 1
ATOM 1362 C C . GLN A 1 179 ? -10.192 9.939 -7.835 1.00 78.12 179 GLN A C 1
ATOM 1364 O O . GLN A 1 179 ? -9.487 9.373 -7.003 1.00 78.12 179 GLN A O 1
ATOM 1369 N N . GLY A 1 180 ? -10.968 9.275 -8.700 1.00 68.06 180 GLY A N 1
ATOM 1370 C CA . GLY A 1 180 ? -10.964 7.811 -8.801 1.00 68.06 180 GLY A CA 1
ATOM 1371 C C . GLY A 1 180 ? -11.412 7.114 -7.515 1.00 68.06 180 GLY A C 1
ATOM 1372 O O . GLY A 1 180 ? -10.843 6.091 -7.154 1.00 68.06 180 GLY A O 1
ATOM 1373 N N . GLY A 1 181 ? -12.364 7.710 -6.788 1.00 76.38 181 GLY A N 1
ATOM 1374 C CA . GLY A 1 181 ? -12.894 7.121 -5.555 1.00 76.38 181 GLY A CA 1
ATOM 1375 C C . GLY A 1 181 ? -12.034 7.313 -4.304 1.00 76.38 181 GLY A C 1
ATOM 1376 O O . GLY A 1 181 ? -12.378 6.843 -3.221 1.00 76.38 181 GLY A O 1
ATOM 1377 N N . GLY A 1 182 ? -10.912 8.028 -4.418 1.00 86.50 182 GLY A N 1
ATOM 1378 C CA . GLY A 1 182 ? -10.008 8.256 -3.300 1.00 86.50 182 GLY A CA 1
ATOM 1379 C C . GLY A 1 182 ? -9.469 9.677 -3.218 1.00 86.50 182 GLY A C 1
ATOM 1380 O O . GLY A 1 182 ? -9.551 10.480 -4.151 1.00 86.50 182 GLY A O 1
ATOM 1381 N N . LEU A 1 183 ? -8.903 9.984 -2.056 1.00 88.50 183 LEU A N 1
ATOM 1382 C CA . LEU A 1 183 ? -8.153 11.203 -1.807 1.00 88.50 183 LEU A CA 1
ATOM 1383 C C . LEU A 1 183 ? -6.689 10.965 -2.184 1.00 88.50 183 LEU A C 1
ATOM 1385 O O . LEU A 1 183 ? -5.984 10.188 -1.540 1.00 88.50 183 LEU A O 1
ATOM 1389 N N . GLN A 1 184 ? -6.228 11.656 -3.216 1.00 88.56 184 GLN A N 1
ATOM 1390 C CA . GLN A 1 184 ? -4.830 11.681 -3.617 1.00 88.56 184 GLN A CA 1
ATOM 1391 C C . GLN A 1 184 ? -4.034 12.458 -2.577 1.00 88.56 184 GLN A C 1
ATOM 1393 O O . GLN A 1 184 ? -4.392 13.580 -2.203 1.00 88.56 184 GLN A O 1
ATOM 1398 N N . ILE A 1 185 ? -2.947 11.856 -2.116 1.00 87.62 185 ILE A N 1
ATOM 1399 C CA . ILE A 1 185 ? -2.050 12.442 -1.134 1.00 87.62 185 ILE A CA 1
ATOM 1400 C C . ILE A 1 185 ? -0.597 12.342 -1.589 1.00 87.62 185 ILE A C 1
ATOM 1402 O O . ILE A 1 185 ? -0.224 11.526 -2.433 1.00 87.62 185 ILE A O 1
ATOM 1406 N N . ARG A 1 186 ? 0.252 13.138 -0.953 1.00 85.94 186 ARG A N 1
ATOM 1407 C CA . ARG A 1 186 ? 1.692 13.143 -1.159 1.00 85.94 186 ARG A CA 1
ATOM 1408 C C . ARG A 1 186 ? 2.432 13.127 0.168 1.00 85.94 186 ARG A C 1
ATOM 1410 O O . ARG A 1 186 ? 2.064 13.842 1.099 1.00 85.94 186 ARG A O 1
ATOM 1417 N N . THR A 1 187 ? 3.519 12.360 0.204 1.00 83.44 187 THR A N 1
ATOM 1418 C CA . THR A 1 187 ? 4.476 12.336 1.317 1.00 83.44 187 THR A CA 1
ATOM 1419 C C . THR A 1 187 ? 5.876 12.600 0.765 1.00 83.44 187 THR A C 1
ATOM 1421 O O . THR A 1 187 ? 6.524 11.702 0.226 1.00 83.44 187 THR A O 1
ATOM 1424 N N . GLY A 1 188 ? 6.351 13.846 0.835 1.00 83.56 188 GLY A N 1
ATOM 1425 C CA . GLY A 1 188 ? 7.572 14.244 0.121 1.00 83.56 188 GLY A CA 1
ATOM 1426 C C . GLY A 1 188 ? 7.379 14.160 -1.399 1.00 83.56 188 GLY A C 1
ATOM 1427 O O . GLY A 1 188 ? 6.514 14.845 -1.932 1.00 83.56 188 GLY A O 1
ATOM 1428 N N . SER A 1 189 ? 8.156 13.328 -2.099 1.00 82.81 189 SER A N 1
ATOM 1429 C CA . SER A 1 189 ? 7.974 13.050 -3.539 1.00 82.81 189 SER A CA 1
ATOM 1430 C C . SER A 1 189 ? 7.124 11.802 -3.827 1.00 82.81 189 SER A C 1
ATOM 1432 O O . SER A 1 189 ? 6.744 11.573 -4.974 1.00 82.81 189 SER A O 1
ATOM 1434 N N . ALA A 1 190 ? 6.789 11.008 -2.805 1.00 88.38 190 ALA A N 1
ATOM 1435 C CA . ALA A 1 190 ? 6.046 9.759 -2.955 1.00 88.38 190 ALA A CA 1
ATOM 1436 C C . ALA A 1 190 ? 4.549 9.989 -3.219 1.00 88.38 190 ALA A C 1
ATOM 1438 O O . ALA A 1 190 ? 3.951 10.942 -2.710 1.00 88.38 190 ALA A O 1
ATOM 1439 N N . TYR A 1 191 ? 3.948 9.075 -3.980 1.00 88.25 191 TYR A N 1
ATOM 1440 C CA . TYR A 1 191 ? 2.517 9.074 -4.274 1.00 88.25 191 TYR A CA 1
ATOM 1441 C C . TYR A 1 191 ? 1.742 8.337 -3.189 1.00 88.25 191 TYR A C 1
ATOM 1443 O O . TYR A 1 191 ? 2.190 7.297 -2.697 1.00 88.25 191 TYR A O 1
ATOM 1451 N N . GLY A 1 192 ? 0.541 8.816 -2.881 1.00 91.62 192 GLY A N 1
ATOM 1452 C CA . GLY A 1 192 ? -0.413 8.063 -2.088 1.00 91.62 192 GLY A CA 1
ATOM 1453 C C . GLY A 1 192 ? -1.859 8.271 -2.524 1.00 91.62 192 GLY A C 1
ATOM 1454 O O . GLY A 1 192 ? -2.222 9.307 -3.066 1.00 91.62 192 GLY A O 1
ATOM 1455 N N . LEU A 1 193 ? -2.680 7.263 -2.262 1.00 92.94 193 LEU A N 1
ATOM 1456 C CA . LEU A 1 193 ? -4.115 7.258 -2.493 1.00 92.94 193 LEU A CA 1
ATOM 1457 C C . LEU A 1 193 ? -4.797 6.721 -1.240 1.00 92.94 193 LEU A C 1
ATOM 1459 O O . LEU A 1 193 ? -4.609 5.564 -0.859 1.00 92.94 193 LEU A O 1
ATOM 1463 N N . TYR A 1 194 ? -5.561 7.583 -0.584 1.00 93.50 194 TYR A N 1
ATOM 1464 C CA . TYR A 1 194 ? -6.370 7.237 0.570 1.00 93.50 194 TYR A CA 1
ATOM 1465 C C . TYR A 1 194 ? -7.786 6.865 0.126 1.00 93.50 194 TYR A C 1
ATOM 1467 O O . TYR A 1 194 ? -8.449 7.640 -0.562 1.00 93.50 194 TYR A O 1
ATOM 1475 N N . VAL A 1 195 ? -8.254 5.693 0.548 1.00 94.31 195 VAL A N 1
ATOM 1476 C CA . VAL A 1 195 ? -9.585 5.156 0.239 1.00 94.31 195 VAL A CA 1
ATOM 1477 C C . VAL A 1 195 ? -10.272 4.796 1.547 1.00 94.31 195 VAL A C 1
ATOM 1479 O O . VAL A 1 195 ? -9.662 4.199 2.432 1.00 94.31 195 VAL A O 1
ATOM 1482 N N . ALA A 1 196 ? -11.531 5.183 1.698 1.00 94.81 196 ALA A N 1
ATOM 1483 C CA . ALA A 1 196 ? -12.318 4.928 2.895 1.00 94.81 196 ALA A CA 1
ATOM 1484 C C . ALA A 1 196 ? -13.805 4.893 2.530 1.00 94.81 196 ALA A C 1
ATOM 1486 O O . ALA A 1 196 ? -14.211 5.512 1.553 1.00 94.81 196 ALA A O 1
ATOM 1487 N N . ASP A 1 197 ? -14.622 4.241 3.360 1.00 93.69 197 ASP A N 1
ATOM 1488 C CA . ASP A 1 197 ? -16.092 4.260 3.250 1.00 93.69 197 ASP A CA 1
ATOM 1489 C C . ASP A 1 197 ? -16.644 5.689 3.199 1.00 93.69 197 ASP A C 1
ATOM 1491 O O . ASP A 1 197 ? -17.683 5.961 2.602 1.00 93.69 197 ASP A O 1
ATOM 1495 N N . ARG A 1 198 ? -15.933 6.604 3.860 1.00 90.75 198 ARG A N 1
ATOM 1496 C CA . ARG A 1 198 ? -16.172 8.036 3.808 1.00 90.75 198 ARG A CA 1
ATOM 1497 C C . ARG A 1 198 ? -14.833 8.748 3.705 1.00 90.75 198 ARG A C 1
ATOM 1499 O O . ARG A 1 198 ? -14.017 8.674 4.626 1.00 90.75 198 ARG A O 1
ATOM 1506 N N . LEU A 1 199 ? -14.626 9.450 2.595 1.00 88.31 199 LEU A N 1
ATOM 1507 C CA . LEU A 1 199 ? -13.480 10.338 2.440 1.00 88.31 199 LEU A CA 1
ATOM 1508 C C . LEU A 1 199 ? -13.634 11.556 3.361 1.00 88.31 199 LEU A C 1
ATOM 1510 O O . LEU A 1 199 ? -14.757 11.999 3.629 1.00 88.31 199 LEU A O 1
ATOM 1514 N N . PRO A 1 200 ? -12.524 12.097 3.876 1.00 82.81 200 PRO A N 1
ATOM 1515 C CA . PRO A 1 200 ? -12.580 13.326 4.640 1.00 82.81 200 PRO A CA 1
ATOM 1516 C C . PRO A 1 200 ? -12.905 14.513 3.720 1.00 82.81 200 PRO A C 1
ATOM 1518 O O . PRO A 1 200 ? -12.712 14.444 2.504 1.00 82.81 200 PRO A O 1
ATOM 1521 N N . ALA A 1 201 ? -13.397 15.609 4.300 1.00 78.38 201 ALA A N 1
ATOM 1522 C CA . ALA A 1 201 ? -13.643 16.830 3.541 1.00 78.38 201 ALA A CA 1
ATOM 1523 C C . ALA A 1 201 ? -12.320 17.370 2.972 1.00 78.38 201 ALA A C 1
ATOM 1525 O O . ALA A 1 201 ? -11.330 17.481 3.697 1.00 78.38 201 ALA A O 1
ATOM 1526 N N . TYR A 1 202 ? -12.322 17.697 1.682 1.00 77.56 202 TYR A N 1
ATOM 1527 C CA . TYR A 1 202 ? -11.196 18.299 0.977 1.00 77.56 202 TYR A CA 1
ATOM 1528 C C . TYR A 1 202 ? -11.649 19.615 0.352 1.00 77.56 202 TYR A C 1
ATOM 1530 O O . TYR A 1 202 ? -12.660 19.648 -0.350 1.00 77.56 202 TYR A O 1
ATOM 1538 N N . ASP A 1 203 ? -10.886 20.672 0.608 1.00 73.81 203 ASP A N 1
ATOM 1539 C CA . ASP A 1 203 ? -11.081 22.001 0.041 1.00 73.81 203 ASP A CA 1
ATOM 1540 C C . ASP A 1 203 ? -9.765 22.441 -0.606 1.00 73.81 203 ASP A C 1
ATOM 1542 O O . ASP A 1 203 ? -8.748 22.566 0.077 1.00 73.81 203 ASP A O 1
ATOM 1546 N N . ALA A 1 204 ? -9.786 22.629 -1.927 1.00 69.62 204 ALA A N 1
ATOM 1547 C CA . ALA A 1 204 ? -8.611 23.013 -2.704 1.00 69.62 204 ALA A CA 1
ATOM 1548 C C . ALA A 1 204 ? -8.180 24.467 -2.452 1.00 69.62 204 ALA A C 1
ATOM 1550 O O . ALA A 1 204 ? -7.009 24.784 -2.655 1.00 69.62 204 ALA A O 1
ATOM 1551 N N . ASP A 1 205 ? -9.104 25.320 -1.998 1.00 68.94 205 ASP A N 1
ATOM 1552 C CA . ASP A 1 205 ? -8.872 26.748 -1.764 1.00 68.94 205 ASP A CA 1
ATOM 1553 C C . ASP A 1 205 ? -8.456 27.038 -0.313 1.00 68.94 205 ASP A C 1
ATOM 1555 O O . ASP A 1 205 ? -8.044 28.151 0.025 1.00 68.94 205 ASP A O 1
ATOM 1559 N N . SER A 1 206 ? -8.528 26.032 0.562 1.00 68.25 206 SER A N 1
ATOM 1560 C CA . SER A 1 206 ? -8.064 26.151 1.937 1.00 68.25 206 SER A CA 1
ATOM 1561 C C . SER A 1 206 ? -6.538 26.259 1.981 1.00 68.25 206 SER A C 1
ATOM 1563 O O . SER A 1 206 ? -5.820 25.388 1.491 1.00 68.25 206 SER A O 1
ATOM 1565 N N . GLU A 1 207 ? -6.022 27.280 2.672 1.00 55.53 207 GLU A N 1
ATOM 1566 C CA . GLU A 1 207 ? -4.587 27.418 2.987 1.00 55.53 207 GLU A CA 1
ATOM 1567 C C . GLU A 1 207 ? -4.030 26.165 3.700 1.00 55.53 207 GLU A C 1
ATOM 1569 O O . GLU A 1 207 ? -2.845 25.844 3.604 1.00 55.53 207 GLU A O 1
ATOM 1574 N N . TYR A 1 208 ? -4.919 25.400 4.346 1.00 55.31 208 TYR A N 1
ATOM 1575 C CA . TYR A 1 208 ? -4.655 24.111 4.974 1.00 55.31 208 TYR A CA 1
ATOM 1576 C C . TYR A 1 208 ? -5.438 22.980 4.300 1.00 55.31 208 TYR A C 1
ATOM 1578 O O . TYR A 1 208 ? -6.007 22.144 5.005 1.00 55.31 208 TYR A O 1
ATOM 1586 N N . ALA A 1 209 ? -5.441 22.925 2.959 1.00 52.28 209 ALA A N 1
ATOM 1587 C CA . ALA A 1 209 ? -6.142 21.928 2.132 1.00 52.28 209 ALA A CA 1
ATOM 1588 C C . ALA A 1 209 ? -5.953 20.461 2.563 1.00 52.28 209 ALA A C 1
ATOM 1590 O O . ALA A 1 209 ? -6.691 19.589 2.110 1.00 52.28 209 ALA A O 1
ATOM 1591 N N . TRP A 1 210 ? -5.021 20.178 3.480 1.00 62.03 210 TRP A N 1
ATOM 1592 C CA . TRP A 1 210 ? -5.153 19.078 4.427 1.00 62.03 210 TRP A CA 1
ATOM 1593 C C . TRP A 1 210 ? -4.238 19.236 5.650 1.00 62.03 210 TRP A C 1
ATOM 1595 O O . TRP A 1 210 ? -3.015 19.268 5.505 1.00 62.03 210 TRP A O 1
ATOM 1605 N N . ALA A 1 211 ? -4.797 19.233 6.864 1.00 60.44 211 ALA A N 1
ATOM 1606 C CA . ALA A 1 211 ? -4.041 18.920 8.077 1.00 60.44 211 ALA A CA 1
ATOM 1607 C C . ALA A 1 211 ? -4.256 17.429 8.409 1.00 60.44 211 ALA A C 1
ATOM 1609 O O . ALA A 1 211 ? -5.363 17.046 8.783 1.00 60.44 211 ALA A O 1
ATOM 1610 N N . PRO A 1 212 ? -3.234 16.559 8.326 1.00 68.00 212 PRO A N 1
ATOM 1611 C CA . PRO A 1 212 ? -3.407 15.119 8.545 1.00 68.00 212 PRO A CA 1
ATOM 1612 C C . PRO A 1 212 ? -3.686 14.741 10.009 1.00 68.00 212 PRO A C 1
ATOM 1614 O O . PRO A 1 212 ? -4.070 13.611 10.305 1.00 68.00 212 PRO A O 1
ATOM 1617 N N . ARG A 1 213 ? -3.544 15.696 10.936 1.00 70.69 213 ARG A N 1
ATOM 1618 C CA . ARG A 1 213 ? -3.686 15.479 12.378 1.00 70.69 213 ARG A CA 1
ATOM 1619 C C . ARG A 1 213 ? -5.139 15.228 12.824 1.00 70.69 213 ARG A C 1
ATOM 1621 O O . ARG A 1 213 ? -5.332 14.245 13.532 1.00 70.69 213 ARG A O 1
ATOM 1628 N N . PRO A 1 214 ? -6.154 16.017 12.414 1.00 80.31 214 PRO A N 1
ATOM 1629 C CA . PRO A 1 214 ? -7.560 15.660 12.621 1.00 80.31 214 PRO A CA 1
ATOM 1630 C C . PRO A 1 214 ? -7.923 14.249 12.144 1.00 80.31 214 PRO A C 1
ATOM 1632 O O . PRO A 1 214 ? -8.471 13.476 12.924 1.00 80.31 214 PRO A O 1
ATOM 1635 N N . LEU A 1 215 ? -7.537 13.860 10.921 1.00 85.06 215 LEU A N 1
ATOM 1636 C CA . LEU A 1 215 ? -7.808 12.501 10.437 1.00 85.06 215 LEU A CA 1
ATOM 1637 C C . LEU A 1 215 ? -7.078 11.447 11.267 1.00 85.06 215 LEU A C 1
ATOM 1639 O O . LEU A 1 215 ? -7.662 10.423 11.598 1.00 85.06 215 LEU A O 1
ATOM 1643 N N . ALA A 1 216 ? -5.817 11.678 11.632 1.00 85.81 216 ALA A N 1
ATOM 1644 C CA . ALA A 1 216 ? -5.091 10.752 12.492 1.00 85.81 216 ALA A CA 1
ATOM 1645 C C . ALA A 1 216 ? -5.821 10.514 13.828 1.00 85.81 216 ALA A C 1
ATOM 1647 O O . ALA A 1 216 ? -5.898 9.374 14.280 1.00 85.81 216 ALA A O 1
ATOM 1648 N N . LEU A 1 217 ? -6.414 11.550 14.431 1.00 85.00 217 LEU A N 1
ATOM 1649 C CA . LEU A 1 217 ? -7.208 11.406 15.657 1.00 85.00 217 LEU A CA 1
ATOM 1650 C C . LEU A 1 217 ? -8.486 10.585 15.441 1.00 85.00 217 LEU A C 1
ATOM 1652 O O . LEU A 1 217 ? -8.871 9.825 16.324 1.00 85.00 217 LEU A O 1
ATOM 1656 N N . GLU A 1 218 ? -9.128 10.678 14.276 1.00 87.06 218 GLU A N 1
ATOM 1657 C CA . GLU A 1 218 ? -10.254 9.796 13.936 1.00 87.06 218 GLU A CA 1
ATOM 1658 C C . GLU A 1 218 ? -9.782 8.340 13.764 1.00 87.06 218 GLU A C 1
ATOM 1660 O O . GLU A 1 218 ? -10.353 7.410 14.339 1.00 87.06 218 GLU A O 1
ATOM 1665 N N . LEU A 1 219 ? -8.680 8.138 13.036 1.00 91.56 219 LEU A N 1
ATOM 1666 C CA . LEU A 1 219 ? -8.130 6.819 12.714 1.00 91.56 219 LEU A CA 1
ATOM 1667 C C . LEU A 1 219 ? -7.600 6.057 13.932 1.00 91.56 219 LEU A C 1
ATOM 1669 O O . LEU A 1 219 ? -7.576 4.826 13.919 1.00 91.56 219 LEU A O 1
ATOM 1673 N N . GLN A 1 220 ? -7.179 6.747 14.996 1.00 91.25 220 GLN A N 1
ATOM 1674 C CA . GLN A 1 220 ? -6.604 6.092 16.178 1.00 91.25 220 GLN A CA 1
ATOM 1675 C C . GLN A 1 220 ? -7.586 5.124 16.858 1.00 91.25 220 GLN A C 1
ATOM 1677 O O . GLN A 1 220 ? -7.166 4.154 17.497 1.00 91.25 220 GLN A O 1
ATOM 1682 N N . ASN A 1 221 ? -8.889 5.352 16.670 1.00 90.31 221 ASN A N 1
ATOM 1683 C CA . ASN A 1 221 ? -9.985 4.558 17.222 1.00 90.31 221 ASN A CA 1
ATOM 1684 C C . ASN A 1 221 ? -10.686 3.679 16.175 1.00 90.31 221 ASN A C 1
ATOM 1686 O O . ASN A 1 221 ? -11.611 2.950 16.521 1.00 90.31 221 ASN A O 1
ATOM 1690 N N . ASP A 1 222 ? -10.228 3.682 14.921 1.00 93.81 222 ASP A N 1
ATOM 1691 C CA . ASP A 1 222 ? -10.804 2.832 13.885 1.00 93.81 222 ASP A CA 1
ATOM 1692 C C . ASP A 1 222 ? -10.362 1.372 14.075 1.00 93.81 222 ASP A C 1
ATOM 1694 O O . ASP A 1 222 ? -9.172 1.049 14.129 1.00 93.81 222 ASP A O 1
ATOM 1698 N N . ARG A 1 223 ? -11.333 0.477 14.263 1.00 93.94 223 ARG A N 1
ATOM 1699 C CA . ARG A 1 223 ? -11.120 -0.967 14.474 1.00 93.94 223 ARG A CA 1
ATOM 1700 C C . ARG A 1 223 ? -11.734 -1.814 13.362 1.00 93.94 223 ARG A C 1
ATOM 1702 O O . ARG A 1 223 ? -11.653 -3.042 13.405 1.00 93.94 223 ARG A O 1
ATOM 1709 N N . SER A 1 224 ? -12.312 -1.167 12.353 1.00 95.44 224 SER A N 1
ATOM 1710 C CA . SER A 1 224 ? -13.138 -1.793 11.317 1.00 95.44 224 SER A CA 1
ATOM 1711 C C . SER A 1 224 ? -12.393 -2.872 10.514 1.00 95.44 224 SER A C 1
ATOM 1713 O O . SER A 1 224 ? -12.979 -3.866 10.072 1.00 95.44 224 SER A O 1
ATOM 1715 N N . TRP A 1 225 ? -11.063 -2.760 10.407 1.00 96.12 225 TRP A N 1
ATOM 1716 C CA . TRP A 1 225 ? -10.248 -3.740 9.690 1.00 96.12 225 TRP A CA 1
ATOM 1717 C C . TRP A 1 225 ? -9.948 -5.052 10.413 1.00 96.12 225 TRP A C 1
ATOM 1719 O O . TRP A 1 225 ? -9.598 -6.019 9.735 1.00 96.12 225 TRP A O 1
ATOM 1729 N N . TYR A 1 226 ? -10.096 -5.133 11.731 1.00 94.62 226 TYR A N 1
ATOM 1730 C CA . TYR A 1 226 ? -9.686 -6.332 12.474 1.00 94.62 226 TYR A CA 1
ATOM 1731 C C . TYR A 1 226 ? -10.655 -6.768 13.566 1.00 94.62 226 TYR A C 1
ATOM 1733 O O . TYR A 1 226 ? -10.513 -7.868 14.091 1.00 94.62 226 TYR A O 1
ATOM 1741 N N . GLN A 1 227 ? -11.659 -5.952 13.874 1.00 93.75 227 GLN A N 1
ATOM 1742 C CA . GLN A 1 227 ? -12.708 -6.286 14.823 1.00 93.75 227 GLN A CA 1
ATOM 1743 C C . GLN A 1 227 ? -14.063 -6.300 14.095 1.00 93.75 227 GLN A C 1
ATOM 1745 O O . GLN A 1 227 ? -14.597 -5.235 13.775 1.00 93.75 227 GLN A O 1
ATOM 1750 N N . PRO A 1 228 ? -14.630 -7.485 13.799 1.00 89.25 228 PRO A N 1
ATOM 1751 C CA . PRO A 1 228 ? -15.929 -7.594 13.140 1.00 89.25 228 PRO A CA 1
ATOM 1752 C C . PRO A 1 228 ? -17.025 -6.819 13.882 1.00 89.25 228 PRO A C 1
ATOM 1754 O O . PRO A 1 228 ? -17.137 -6.905 15.104 1.00 89.25 228 PRO A O 1
ATOM 1757 N N . GLY A 1 229 ? -17.830 -6.054 13.141 1.00 87.44 229 GLY A N 1
ATOM 1758 C CA . GLY A 1 229 ? -18.909 -5.228 13.695 1.00 87.44 229 GLY A CA 1
ATOM 1759 C C . GLY A 1 229 ? -18.454 -3.938 14.388 1.00 87.44 229 GLY A C 1
ATOM 1760 O O . GLY A 1 229 ? -19.306 -3.178 14.846 1.00 87.44 229 GLY A O 1
ATOM 1761 N N . ALA A 1 230 ? -17.149 -3.658 14.463 1.00 90.62 230 ALA A N 1
ATOM 1762 C CA . ALA A 1 230 ? -16.672 -2.392 15.000 1.00 90.62 230 ALA A CA 1
ATOM 1763 C C . ALA A 1 230 ? -17.015 -1.217 14.075 1.00 90.62 230 ALA A C 1
ATOM 1765 O O . ALA A 1 230 ? -16.972 -1.324 12.848 1.00 90.62 230 ALA A O 1
ATOM 1766 N N . THR A 1 231 ? -17.311 -0.071 14.683 1.00 86.94 231 THR A N 1
ATOM 1767 C CA . THR A 1 231 ? -17.499 1.193 13.970 1.00 86.94 231 THR A CA 1
ATOM 1768 C C . THR A 1 231 ? -16.183 1.667 13.356 1.00 86.94 231 THR A C 1
ATOM 1770 O O . THR A 1 231 ? -15.126 1.560 13.982 1.00 86.94 231 THR A O 1
ATOM 1773 N N . GLY A 1 232 ? -16.247 2.233 12.156 1.00 91.06 232 GLY A N 1
ATOM 1774 C CA . GLY A 1 232 ? -15.096 2.798 11.459 1.00 91.06 232 GLY A CA 1
ATOM 1775 C C . GLY A 1 232 ? -15.418 3.074 9.996 1.00 91.06 232 GLY A C 1
ATOM 1776 O O . GLY A 1 232 ? -16.565 2.929 9.572 1.00 91.06 232 GLY A O 1
ATOM 1777 N N . VAL A 1 233 ? -14.406 3.482 9.238 1.00 93.75 233 VAL A N 1
ATOM 1778 C CA . VAL A 1 233 ? -14.523 3.862 7.822 1.00 93.75 233 VAL A CA 1
ATOM 1779 C C . VAL A 1 233 ? -13.674 2.990 6.901 1.00 93.75 233 VAL A C 1
ATOM 1781 O O . VAL A 1 233 ? -13.490 3.338 5.738 1.00 93.75 233 VAL A O 1
ATOM 1784 N N . HIS A 1 234 ? -13.144 1.870 7.397 1.00 95.75 234 HIS A N 1
ATOM 1785 C CA . HIS A 1 234 ? -12.305 0.951 6.624 1.00 95.75 234 HIS A CA 1
ATOM 1786 C C . HIS A 1 234 ? -11.176 1.679 5.864 1.00 95.75 234 HIS A C 1
ATOM 1788 O O . HIS A 1 234 ? -11.066 1.564 4.644 1.00 95.75 234 HIS A O 1
ATOM 1794 N N . PRO A 1 235 ? -10.327 2.455 6.557 1.00 95.06 235 PRO A N 1
ATOM 1795 C CA . PRO A 1 235 ? -9.348 3.325 5.919 1.00 95.06 235 PRO A CA 1
ATOM 1796 C C . PRO A 1 235 ? -8.193 2.520 5.310 1.00 95.06 235 PRO A C 1
ATOM 1798 O O . PRO A 1 235 ? -7.520 1.748 6.003 1.00 95.06 235 PRO A O 1
ATOM 1801 N N . LEU A 1 236 ? -7.938 2.726 4.023 1.00 96.00 236 LEU A N 1
ATOM 1802 C CA . LEU A 1 236 ? -6.785 2.219 3.291 1.00 96.00 236 LEU A CA 1
ATOM 1803 C C . LEU A 1 236 ? -5.916 3.384 2.842 1.00 96.00 236 LEU A C 1
ATOM 1805 O O . LEU A 1 236 ? -6.418 4.397 2.364 1.00 96.00 236 LEU A O 1
ATOM 1809 N N . LEU A 1 237 ? -4.603 3.213 2.938 1.00 95.44 237 LEU A N 1
ATOM 1810 C CA . LEU A 1 237 ? -3.663 4.068 2.225 1.00 95.44 237 LEU A CA 1
ATOM 1811 C C . LEU A 1 237 ? -2.789 3.218 1.318 1.00 95.44 237 LEU A C 1
ATOM 1813 O O . LEU A 1 237 ? -2.012 2.396 1.798 1.00 95.44 237 LEU A O 1
ATOM 1817 N N . VAL A 1 238 ? -2.876 3.466 0.021 1.00 96.31 238 VAL A N 1
ATOM 1818 C CA . VAL A 1 238 ? -1.957 2.938 -0.983 1.00 96.31 238 VAL A CA 1
ATOM 1819 C C . VAL A 1 238 ? -0.848 3.960 -1.151 1.00 96.31 23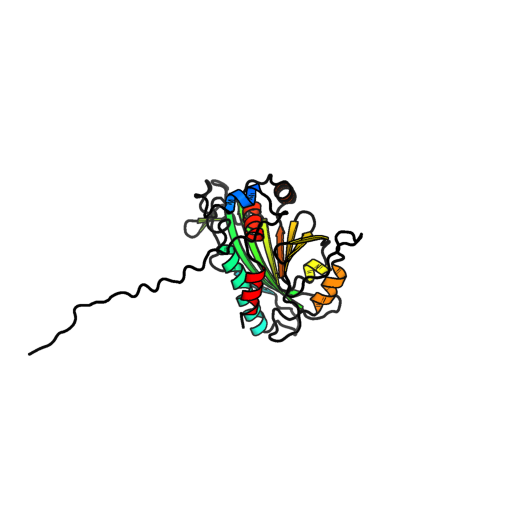8 VAL A C 1
ATOM 1821 O O . VAL A 1 238 ? -1.129 5.130 -1.365 1.00 96.31 238 VAL A O 1
ATOM 1824 N N . HIS A 1 239 ? 0.407 3.559 -1.019 1.00 95.38 239 HIS A N 1
ATOM 1825 C CA . HIS A 1 239 ? 1.541 4.471 -1.015 1.00 95.38 239 HIS A CA 1
ATOM 1826 C C . HIS A 1 239 ? 2.702 3.879 -1.801 1.00 95.38 239 HIS A C 1
ATOM 1828 O O . HIS A 1 239 ? 3.248 2.842 -1.420 1.00 95.38 239 HIS A O 1
ATOM 1834 N N . MET A 1 240 ? 3.112 4.556 -2.868 1.00 95.19 240 MET A N 1
ATOM 1835 C CA . MET A 1 240 ? 4.229 4.148 -3.710 1.00 95.19 240 MET A CA 1
ATOM 1836 C C . MET A 1 240 ? 5.398 5.106 -3.503 1.00 95.19 240 MET A C 1
ATOM 1838 O O . MET A 1 240 ? 5.271 6.320 -3.659 1.00 95.19 240 MET A O 1
ATOM 1842 N N . SER A 1 241 ? 6.544 4.536 -3.144 1.00 93.50 241 SER A N 1
ATOM 1843 C CA . SER A 1 241 ? 7.782 5.269 -2.909 1.00 93.50 241 SER A CA 1
ATOM 1844 C C . SER A 1 241 ? 8.966 4.554 -3.542 1.00 93.50 241 SER A C 1
ATOM 1846 O O . SER A 1 241 ? 9.139 3.353 -3.332 1.00 93.50 241 SER A O 1
ATOM 1848 N N . SER A 1 242 ? 9.824 5.308 -4.213 1.00 94.31 242 SER A N 1
ATOM 1849 C CA . SER A 1 242 ? 11.177 4.910 -4.601 1.00 94.31 242 SER A CA 1
ATOM 1850 C C . SER A 1 242 ? 12.193 5.971 -4.155 1.00 94.31 242 SER A C 1
ATOM 1852 O O . SER A 1 242 ? 11.867 6.867 -3.367 1.00 94.31 242 SER A O 1
ATOM 1854 N N . TYR A 1 243 ? 13.421 5.883 -4.666 1.00 90.62 243 TYR A N 1
ATOM 1855 C CA . TYR A 1 243 ? 14.411 6.954 -4.606 1.00 90.62 243 TYR A CA 1
ATOM 1856 C C . TYR A 1 243 ? 13.817 8.282 -5.081 1.00 90.62 243 TYR A C 1
ATOM 1858 O O . TYR A 1 243 ? 13.034 8.307 -6.032 1.00 90.62 243 TYR A O 1
ATOM 1866 N N . SER A 1 244 ? 14.222 9.394 -4.454 1.00 86.38 244 SER A N 1
ATOM 1867 C CA . SER A 1 244 ? 13.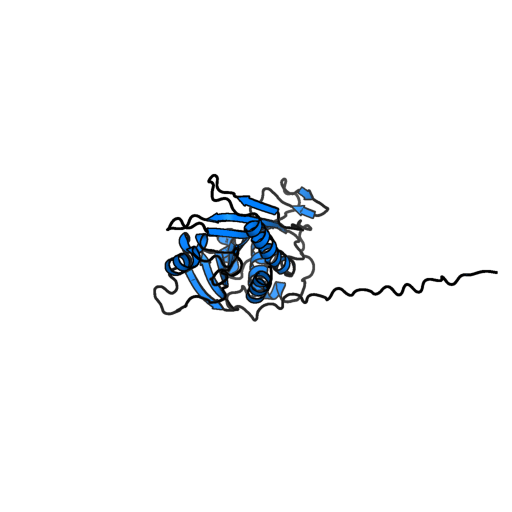627 10.710 -4.738 1.00 86.38 244 SER A CA 1
ATOM 1868 C C . SER A 1 244 ? 13.645 11.052 -6.226 1.00 86.38 244 SER A C 1
ATOM 1870 O O . SER A 1 244 ? 12.620 11.452 -6.761 1.00 86.38 244 SER A O 1
ATOM 1872 N N . GLN A 1 245 ? 14.767 10.800 -6.907 1.00 89.25 245 GLN A N 1
ATOM 1873 C CA . GLN A 1 245 ? 14.902 11.060 -8.339 1.00 89.25 245 GLN A CA 1
ATOM 1874 C C . GLN A 1 245 ? 13.911 10.247 -9.189 1.00 89.25 245 GLN A C 1
ATOM 1876 O O . GLN A 1 245 ? 13.331 10.784 -10.128 1.00 89.25 245 GLN A O 1
ATOM 1881 N N . GLU A 1 246 ? 13.672 8.973 -8.857 1.00 91.62 246 GLU A N 1
ATOM 1882 C CA . GLU A 1 246 ? 12.694 8.152 -9.585 1.00 91.62 246 GLU A CA 1
ATOM 1883 C C . GLU A 1 246 ? 11.258 8.623 -9.333 1.00 91.62 246 GLU A C 1
ATOM 1885 O O . GLU A 1 246 ? 10.441 8.604 -10.253 1.00 91.62 246 GLU A O 1
ATOM 1890 N N . ASN A 1 247 ? 10.951 9.084 -8.116 1.00 91.56 247 ASN A N 1
ATOM 1891 C CA . ASN A 1 247 ? 9.651 9.685 -7.815 1.00 91.56 247 ASN A CA 1
ATOM 1892 C C . ASN A 1 247 ? 9.446 10.986 -8.611 1.00 91.56 247 ASN A C 1
ATOM 1894 O O . ASN A 1 247 ? 8.380 11.188 -9.189 1.00 91.56 247 ASN A O 1
ATOM 1898 N N . ASP A 1 248 ? 10.465 11.843 -8.693 1.00 89.94 248 ASP A N 1
ATOM 1899 C CA . ASP A 1 248 ? 10.400 13.106 -9.439 1.00 89.94 248 ASP A CA 1
ATOM 1900 C C . ASP A 1 248 ? 10.246 12.867 -10.951 1.00 89.94 248 ASP A C 1
ATOM 1902 O O . ASP A 1 248 ? 9.468 13.550 -11.631 1.00 89.94 248 ASP A O 1
ATOM 1906 N N . ASP A 1 249 ? 10.940 11.858 -11.484 1.00 92.31 249 ASP A N 1
ATOM 1907 C CA . ASP A 1 249 ? 10.800 11.432 -12.875 1.00 92.31 249 ASP A CA 1
ATOM 1908 C C . ASP A 1 249 ? 9.442 10.783 -13.159 1.00 92.31 249 ASP A C 1
ATOM 1910 O O . ASP A 1 249 ? 8.921 10.953 -14.261 1.00 92.31 249 ASP A O 1
ATOM 1914 N N . LEU A 1 250 ? 8.833 10.090 -12.191 1.00 90.12 250 LEU A N 1
ATOM 1915 C CA . LEU A 1 250 ? 7.453 9.610 -12.312 1.00 90.12 250 LEU A CA 1
ATOM 1916 C C . LEU A 1 250 ? 6.464 10.767 -12.404 1.00 90.12 250 LEU A C 1
ATOM 1918 O O . LEU A 1 250 ? 5.643 10.791 -13.318 1.00 90.12 250 LEU A O 1
ATOM 1922 N N . ARG A 1 251 ? 6.586 11.756 -11.512 1.00 85.62 251 ARG A N 1
ATOM 1923 C CA . ARG A 1 251 ? 5.723 12.950 -11.514 1.00 85.62 251 ARG A CA 1
ATOM 1924 C C . ARG A 1 251 ? 5.844 13.770 -12.785 1.00 85.62 251 ARG A C 1
ATOM 1926 O O . ARG A 1 251 ? 4.876 14.391 -13.208 1.00 85.62 251 ARG A O 1
ATOM 1933 N N . SER A 1 252 ? 7.020 13.749 -13.396 1.00 87.94 252 SER A N 1
ATOM 1934 C CA . SER A 1 252 ? 7.286 14.452 -14.646 1.00 87.94 252 SER A CA 1
ATOM 1935 C C . SER A 1 252 ? 7.017 13.609 -15.900 1.00 87.94 252 SER A C 1
ATOM 1937 O O . SER A 1 252 ? 7.376 14.044 -16.991 1.00 87.94 252 SER A O 1
ATOM 1939 N N . ASP A 1 253 ? 6.454 12.402 -15.761 1.00 89.44 253 ASP A N 1
ATOM 1940 C CA . ASP A 1 253 ? 6.197 11.449 -16.856 1.00 89.44 253 ASP A CA 1
ATOM 1941 C C . ASP A 1 253 ? 7.455 11.073 -17.678 1.00 89.44 253 ASP A C 1
ATOM 1943 O O . ASP A 1 253 ? 7.403 10.718 -18.858 1.00 89.44 253 ASP A O 1
ATOM 1947 N N . ARG A 1 254 ? 8.634 11.153 -17.044 1.00 91.94 254 ARG A N 1
ATOM 1948 C CA . ARG A 1 254 ? 9.943 10.864 -17.652 1.00 91.94 254 ARG A CA 1
ATOM 1949 C C . ARG A 1 254 ? 10.445 9.459 -17.360 1.00 91.94 254 ARG A C 1
ATOM 1951 O O . ARG A 1 254 ? 11.235 8.934 -18.151 1.00 91.94 254 ARG A O 1
ATOM 1958 N N . LEU A 1 255 ? 10.012 8.844 -16.256 1.00 91.88 255 LEU A N 1
ATOM 1959 C CA . LEU A 1 255 ? 10.531 7.537 -15.861 1.00 91.88 255 LEU A CA 1
ATOM 1960 C C . LEU A 1 255 ? 10.226 6.487 -16.942 1.00 91.88 255 LEU A C 1
ATOM 1962 O O . LEU A 1 255 ? 9.141 6.445 -17.522 1.00 91.88 255 LEU A O 1
ATOM 1966 N N . ASN A 1 256 ? 11.203 5.628 -17.233 1.00 89.50 256 ASN A N 1
ATOM 1967 C CA . ASN A 1 256 ? 10.994 4.509 -18.145 1.00 89.50 256 ASN A CA 1
ATOM 1968 C C . ASN A 1 256 ? 9.916 3.566 -17.559 1.00 89.50 256 ASN A C 1
ATOM 1970 O O . ASN A 1 256 ? 10.123 3.069 -16.450 1.00 89.50 256 ASN A O 1
ATOM 1974 N N . PRO A 1 257 ? 8.814 3.277 -18.284 1.00 88.81 257 PRO A N 1
ATOM 1975 C CA . PRO A 1 257 ? 7.731 2.411 -17.810 1.00 88.81 257 PRO A CA 1
ATOM 1976 C C . PRO A 1 257 ? 8.154 1.007 -17.364 1.00 88.81 257 PRO A C 1
ATOM 1978 O O . PRO A 1 257 ? 7.444 0.377 -16.587 1.00 88.81 257 PRO A O 1
ATOM 1981 N N . GLU A 1 258 ? 9.301 0.518 -17.839 1.00 86.06 258 GLU A N 1
ATOM 1982 C CA . GLU A 1 258 ? 9.849 -0.795 -17.491 1.00 86.06 258 GLU A CA 1
ATOM 1983 C C . GLU A 1 258 ? 10.596 -0.806 -16.147 1.00 86.06 258 GLU A C 1
ATOM 1985 O O . GLU A 1 258 ? 10.899 -1.880 -15.626 1.00 86.06 258 GLU A O 1
ATOM 1990 N N . ARG A 1 259 ? 10.899 0.370 -15.574 1.00 90.06 259 ARG A N 1
ATOM 1991 C CA . ARG A 1 259 ? 11.574 0.489 -14.273 1.00 90.06 259 ARG A CA 1
ATOM 1992 C C . ARG A 1 259 ? 10.679 -0.036 -13.142 1.00 90.06 259 ARG A C 1
ATOM 1994 O O . ARG A 1 259 ? 9.462 0.158 -13.200 1.00 90.06 259 ARG A O 1
ATOM 2001 N N . PRO A 1 260 ? 11.263 -0.594 -12.064 1.00 92.12 260 PRO A N 1
ATOM 2002 C CA . PRO A 1 260 ? 10.494 -1.112 -10.932 1.00 92.12 260 PRO A CA 1
ATOM 2003 C C . PRO A 1 260 ? 9.488 -0.110 -10.347 1.00 92.12 260 PRO A C 1
ATOM 2005 O O . PRO A 1 260 ? 8.316 -0.444 -10.190 1.00 92.12 260 PRO A O 1
ATOM 2008 N N . ALA A 1 261 ? 9.908 1.137 -10.096 1.00 93.62 261 ALA A N 1
ATOM 2009 C CA . ALA A 1 261 ? 9.026 2.173 -9.553 1.00 93.62 261 ALA A CA 1
ATOM 2010 C C . ALA A 1 261 ? 7.849 2.494 -10.483 1.00 93.62 261 ALA A C 1
ATOM 2012 O O . ALA A 1 261 ? 6.723 2.660 -10.021 1.00 93.62 261 ALA A O 1
ATOM 2013 N N . ALA A 1 262 ? 8.083 2.509 -11.797 1.00 92.31 262 ALA A N 1
ATOM 2014 C CA . ALA A 1 262 ? 7.042 2.763 -12.783 1.00 92.31 262 ALA A CA 1
ATOM 2015 C C . ALA A 1 262 ? 6.014 1.630 -12.826 1.00 92.31 262 ALA A C 1
ATOM 2017 O O . ALA A 1 262 ? 4.814 1.883 -12.840 1.00 92.31 262 ALA A O 1
ATOM 2018 N N . ARG A 1 263 ? 6.461 0.376 -12.750 1.00 92.06 263 ARG A N 1
ATOM 2019 C CA . ARG A 1 263 ? 5.568 -0.789 -12.692 1.00 92.06 263 ARG A CA 1
ATOM 2020 C C . ARG A 1 263 ? 4.666 -0.769 -11.459 1.00 92.06 263 ARG A C 1
ATOM 2022 O O . ARG A 1 263 ? 3.467 -1.029 -11.576 1.00 92.06 263 ARG A O 1
ATOM 2029 N N . LEU A 1 264 ? 5.229 -0.418 -10.301 1.00 95.19 264 LEU A N 1
ATOM 2030 C CA . LEU A 1 264 ? 4.472 -0.251 -9.061 1.00 95.19 264 LEU A CA 1
ATOM 2031 C C . LEU A 1 264 ? 3.503 0.934 -9.132 1.00 95.19 264 LEU A C 1
ATOM 2033 O O . LEU A 1 264 ? 2.347 0.787 -8.749 1.00 95.19 264 LEU A O 1
ATOM 2037 N N . ALA A 1 265 ? 3.934 2.082 -9.661 1.00 93.75 265 ALA A N 1
ATOM 2038 C CA . ALA A 1 265 ? 3.064 3.237 -9.871 1.00 93.75 265 ALA A CA 1
ATOM 2039 C C . ALA A 1 265 ? 1.896 2.895 -10.811 1.00 93.75 265 ALA A C 1
ATOM 2041 O O . ALA A 1 265 ? 0.752 3.222 -10.520 1.00 93.75 265 ALA A O 1
ATOM 2042 N N . ALA A 1 266 ? 2.159 2.160 -11.895 1.00 92.00 266 ALA A N 1
ATOM 2043 C CA . ALA A 1 266 ? 1.123 1.691 -12.807 1.00 92.00 266 ALA A CA 1
ATOM 2044 C C . ALA A 1 266 ? 0.127 0.781 -12.092 1.00 92.00 266 ALA A C 1
ATOM 2046 O O . ALA A 1 266 ? -1.074 0.989 -12.199 1.00 92.00 266 ALA A O 1
ATOM 2047 N N . ALA A 1 267 ? 0.615 -0.171 -11.292 1.00 93.31 267 ALA A N 1
ATOM 2048 C CA . ALA A 1 267 ? -0.255 -1.046 -10.516 1.00 93.31 267 ALA A CA 1
ATOM 2049 C C . ALA A 1 267 ? -1.122 -0.259 -9.523 1.00 93.31 267 ALA A C 1
ATOM 2051 O O . ALA A 1 267 ? -2.304 -0.560 -9.375 1.00 93.31 267 ALA A O 1
ATOM 2052 N N . MET A 1 268 ? -0.557 0.769 -8.880 1.00 93.88 268 MET A N 1
ATOM 2053 C CA . MET A 1 268 ? -1.294 1.679 -8.006 1.00 93.88 268 MET A CA 1
ATOM 2054 C C . MET A 1 268 ? -2.412 2.411 -8.756 1.00 93.88 268 MET A C 1
ATOM 2056 O O . MET A 1 268 ? -3.531 2.415 -8.267 1.00 93.88 268 MET A O 1
ATOM 2060 N N . PHE A 1 269 ? -2.153 2.997 -9.925 1.00 90.88 269 PHE A N 1
ATOM 2061 C CA . PHE A 1 269 ? -3.175 3.768 -10.649 1.00 90.88 269 PHE A CA 1
ATOM 2062 C C . PHE A 1 269 ? -4.197 2.906 -11.403 1.00 90.88 269 PHE A C 1
ATOM 2064 O O . PHE A 1 269 ? -5.332 3.328 -11.595 1.00 90.88 269 PHE A O 1
ATOM 2071 N N . MET A 1 270 ? -3.816 1.704 -11.837 1.00 89.44 270 MET A N 1
ATOM 2072 C CA . MET A 1 270 ? -4.693 0.812 -12.605 1.00 89.44 270 MET A CA 1
ATOM 2073 C C . MET A 1 270 ? -5.606 -0.050 -11.728 1.00 89.44 270 MET A C 1
ATOM 2075 O O . MET A 1 270 ? -6.593 -0.593 -12.221 1.00 89.44 270 MET A O 1
ATOM 2079 N N . THR A 1 271 ? -5.279 -0.209 -10.445 1.00 91.75 271 THR A N 1
ATOM 2080 C CA . THR A 1 271 ? -6.099 -0.998 -9.521 1.00 91.75 271 THR A CA 1
ATOM 2081 C C . THR A 1 271 ? -7.332 -0.205 -9.097 1.00 91.75 271 THR A C 1
ATOM 2083 O O . THR A 1 271 ? -7.217 0.910 -8.596 1.00 91.75 271 THR A O 1
ATOM 2086 N N . ASP A 1 272 ? -8.510 -0.812 -9.240 1.00 92.00 272 ASP A N 1
ATOM 2087 C CA . ASP A 1 272 ? -9.750 -0.307 -8.648 1.00 92.00 272 ASP A CA 1
ATOM 2088 C C . ASP A 1 272 ? -9.730 -0.542 -7.129 1.00 92.00 272 ASP A C 1
ATOM 2090 O O . ASP A 1 272 ? -10.020 -1.635 -6.630 1.00 92.00 272 ASP A O 1
ATOM 2094 N N . TRP A 1 273 ? -9.313 0.481 -6.387 1.00 93.75 273 TRP A N 1
ATOM 2095 C CA . TRP A 1 273 ? -9.145 0.384 -4.941 1.00 93.75 273 TRP A CA 1
ATOM 2096 C C . TRP A 1 273 ? -10.458 0.410 -4.161 1.00 93.75 273 TRP A C 1
ATOM 2098 O O . TRP A 1 273 ? -10.494 -0.145 -3.062 1.00 93.75 273 TRP A O 1
ATOM 2108 N N . GLU A 1 274 ? -11.530 0.981 -4.716 1.00 93.06 274 GLU A N 1
ATOM 2109 C CA . GLU A 1 274 ? -12.867 0.894 -4.118 1.00 93.06 274 GLU A CA 1
ATOM 2110 C C . GLU A 1 274 ? -13.367 -0.554 -4.169 1.00 93.06 274 GLU A C 1
ATOM 2112 O O . GLU A 1 274 ? -13.827 -1.102 -3.162 1.00 93.06 274 GLU A O 1
ATOM 2117 N N . ASP A 1 275 ? -13.202 -1.226 -5.313 1.00 94.31 275 ASP A N 1
ATOM 2118 C CA . ASP A 1 275 ? -13.534 -2.642 -5.447 1.00 94.31 275 ASP A CA 1
ATOM 2119 C C . ASP A 1 275 ? -12.670 -3.529 -4.537 1.00 94.31 275 ASP A C 1
ATOM 2121 O O . ASP A 1 275 ? -13.189 -4.440 -3.880 1.00 94.31 275 ASP A O 1
ATOM 2125 N N . VAL A 1 276 ? -11.363 -3.256 -4.446 1.00 96.50 276 VAL A N 1
ATOM 2126 C CA . VAL A 1 276 ? -10.468 -3.966 -3.518 1.00 96.50 276 VAL A CA 1
ATOM 2127 C C . VAL A 1 276 ? -10.937 -3.791 -2.077 1.00 96.50 276 VAL A C 1
ATOM 2129 O O . VAL A 1 276 ? -11.109 -4.788 -1.373 1.00 96.50 276 VAL A O 1
ATOM 2132 N N . GLN A 1 277 ? -11.212 -2.558 -1.643 1.00 96.12 277 GLN A N 1
ATOM 2133 C CA . GLN A 1 277 ? -11.716 -2.272 -0.300 1.00 96.12 277 GLN A CA 1
ATOM 2134 C C . GLN A 1 277 ? -13.026 -3.023 -0.029 1.00 96.12 277 GLN A C 1
ATOM 2136 O O . GLN A 1 277 ? -13.175 -3.679 1.005 1.00 96.12 277 GLN A O 1
ATOM 2141 N N . ARG A 1 278 ? -13.964 -2.991 -0.979 1.00 96.06 278 ARG A N 1
ATOM 2142 C CA . ARG A 1 278 ? -15.242 -3.703 -0.897 1.00 96.06 278 ARG A CA 1
ATOM 2143 C C . ARG A 1 278 ? -15.045 -5.214 -0.748 1.00 96.06 278 ARG A C 1
ATOM 2145 O O . ARG A 1 278 ? -15.687 -5.828 0.106 1.00 96.06 278 ARG A O 1
ATOM 2152 N N . ARG A 1 279 ? -14.147 -5.821 -1.531 1.00 97.81 279 ARG A N 1
ATOM 2153 C CA . ARG A 1 279 ? -13.807 -7.251 -1.420 1.00 97.81 279 ARG A CA 1
ATOM 2154 C C . ARG A 1 279 ? -13.143 -7.583 -0.086 1.00 97.81 279 ARG A C 1
ATOM 2156 O O . ARG A 1 279 ? -13.488 -8.597 0.509 1.00 97.81 279 ARG A O 1
ATOM 2163 N N . MET A 1 280 ? -12.260 -6.724 0.425 1.00 97.12 280 MET A N 1
ATOM 2164 C CA . MET A 1 280 ? -11.651 -6.892 1.750 1.00 97.12 280 MET A CA 1
ATOM 2165 C C . MET A 1 280 ? -12.700 -6.879 2.866 1.00 97.12 280 MET A C 1
ATOM 2167 O O . MET A 1 280 ? -12.645 -7.706 3.774 1.00 97.12 280 MET A O 1
ATOM 2171 N N . LYS A 1 281 ? -13.686 -5.978 2.795 1.00 95.50 281 LYS A N 1
ATOM 2172 C CA . LYS A 1 281 ? -14.789 -5.906 3.768 1.00 95.50 281 LYS A CA 1
ATOM 2173 C C . LYS A 1 281 ? -15.643 -7.175 3.786 1.00 95.50 281 LYS A C 1
ATOM 2175 O O . LYS A 1 281 ? -16.113 -7.569 4.848 1.00 95.50 281 LYS A O 1
ATOM 2180 N N . ALA A 1 282 ? -15.811 -7.826 2.634 1.00 96.19 282 ALA A N 1
ATOM 2181 C CA . ALA A 1 282 ? -16.557 -9.078 2.509 1.00 96.19 282 ALA A CA 1
ATOM 2182 C C . ALA A 1 282 ? -15.827 -10.300 3.106 1.00 96.19 282 ALA A C 1
ATOM 2184 O O . ALA A 1 282 ? -16.429 -11.364 3.243 1.00 96.19 282 ALA A O 1
ATOM 2185 N N . VAL A 1 283 ? -14.548 -10.167 3.475 1.00 95.44 283 VAL A N 1
ATOM 2186 C CA . VAL A 1 283 ? -13.804 -11.206 4.196 1.00 95.44 283 VAL A CA 1
ATOM 2187 C C . VAL A 1 283 ? -14.223 -11.193 5.671 1.00 95.44 283 VAL A C 1
ATOM 2189 O O . VAL A 1 283 ? -13.978 -10.204 6.374 1.00 95.44 283 VAL A O 1
ATOM 2192 N N . ALA A 1 284 ? -14.834 -12.299 6.113 1.00 81.88 284 ALA A N 1
ATOM 2193 C CA . ALA A 1 284 ? -15.280 -12.571 7.486 1.00 81.88 284 ALA A CA 1
ATOM 2194 C C . ALA A 1 284 ? -14.357 -13.569 8.177 1.00 81.88 284 ALA A C 1
ATOM 2196 O O . ALA A 1 284 ? -14.114 -14.639 7.583 1.00 81.88 284 ALA A O 1
#

Sequence (284 aa):
MKYSLLKLAMLGLFMTTPAIPAALAAPGDSRAPKKLMERWAIGTPGPGAGLPGWYSKVPDIHVHQPRTDARIPVAEIDLLRRRAMVVFDALMMQPSLRDVRGTSLQADINISVVPTIDGVRLVAATFSISAKSVVDGRPGVVQRDGRYIDPDQEGAVLRVFLNPYDMMARRQVQAEGVQGGGLQIRTGSAYGLYVADRLPAYDADSEYAWAPRPLALELQNDRSWYQPGATGVHPLLVHMSSYSQENDDLRSDRLNPERPAARLAAAMFMTDWEDVQRRMKAVA

Radius of gyration: 21.49 Å; chains: 1; bounding box: 50×92×53 Å

pLDDT: mean 83.04, std 17.7, range [30.08, 98.38]